Protein AF-A0A5A9Z2W2-F1 (afdb_monomer_lite)

Structure (mmCIF, N/CA/C/O backbone):
data_AF-A0A5A9Z2W2-F1
#
_entry.id   AF-A0A5A9Z2W2-F1
#
loop_
_atom_site.group_PDB
_atom_site.id
_atom_site.type_symbol
_atom_site.label_atom_id
_atom_site.label_alt_id
_atom_site.label_comp_id
_atom_site.label_asym_id
_atom_site.label_entity_id
_atom_site.label_seq_id
_atom_site.pdbx_PDB_ins_code
_atom_site.Cartn_x
_atom_site.Cartn_y
_atom_site.Cartn_z
_atom_site.occupancy
_atom_site.B_iso_or_equiv
_atom_site.auth_seq_id
_atom_site.auth_comp_id
_atom_site.auth_asym_id
_atom_site.auth_atom_id
_atom_site.pdbx_PDB_model_num
ATOM 1 N N . MET A 1 1 ? -36.787 19.079 51.927 1.00 55.81 1 MET A N 1
ATOM 2 C CA . MET A 1 1 ? -35.591 18.234 51.693 1.00 55.81 1 MET A CA 1
ATOM 3 C C . MET A 1 1 ? -35.719 17.309 50.484 1.00 55.81 1 MET A C 1
ATOM 5 O O . MET A 1 1 ? -34.823 17.351 49.657 1.00 55.81 1 MET A O 1
ATOM 9 N N . ALA A 1 2 ? -36.809 16.547 50.308 1.00 58.22 2 ALA A N 1
ATOM 10 C CA . ALA A 1 2 ? -36.936 15.578 49.202 1.00 58.22 2 ALA A CA 1
ATOM 11 C C . ALA A 1 2 ? -36.726 16.165 47.785 1.00 58.22 2 ALA A C 1
ATOM 13 O O . ALA A 1 2 ? -36.065 15.547 46.961 1.00 58.22 2 ALA A O 1
ATOM 14 N N . LYS A 1 3 ? -37.201 17.392 47.510 1.00 66.81 3 LYS A N 1
ATOM 15 C CA . LYS A 1 3 ? -37.000 18.050 46.203 1.00 66.81 3 LYS A CA 1
ATOM 16 C C . LYS A 1 3 ? -35.517 18.294 45.875 1.00 66.81 3 LYS A C 1
ATOM 18 O O . LYS A 1 3 ? -35.107 18.056 44.750 1.00 66.81 3 LYS A O 1
ATOM 23 N N . ILE A 1 4 ? -34.708 18.697 46.859 1.00 75.12 4 ILE A N 1
ATOM 24 C CA . ILE A 1 4 ? -33.272 18.983 46.667 1.00 75.12 4 ILE A CA 1
ATOM 25 C C . ILE A 1 4 ? -32.498 17.695 46.349 1.00 75.12 4 ILE A C 1
ATOM 27 O O . ILE A 1 4 ? -31.635 17.697 45.477 1.00 75.12 4 ILE A O 1
ATOM 31 N N . GLN A 1 5 ? -32.849 16.578 46.997 1.00 69.44 5 GLN A N 1
ATOM 32 C CA . GLN A 1 5 ? -32.239 15.275 46.713 1.00 69.44 5 GLN A CA 1
ATOM 33 C C . GLN A 1 5 ? -32.568 14.770 45.304 1.00 69.44 5 GLN A C 1
ATOM 35 O O . GLN A 1 5 ? -31.684 14.243 44.636 1.00 69.44 5 GLN A O 1
ATOM 40 N N . VAL A 1 6 ? -33.799 14.979 44.820 1.00 74.81 6 VAL A N 1
ATOM 41 C CA . VAL A 1 6 ? -34.185 14.605 43.448 1.00 74.81 6 VAL A CA 1
ATOM 42 C C . VAL A 1 6 ? -33.407 15.419 42.412 1.00 74.81 6 VAL A C 1
ATOM 44 O O . VAL A 1 6 ? -32.898 14.840 41.458 1.00 74.81 6 VAL A O 1
ATOM 47 N N . PHE A 1 7 ? -33.242 16.732 42.612 1.00 76.56 7 PHE A N 1
ATOM 48 C CA . PHE A 1 7 ? -32.454 17.570 41.697 1.00 76.56 7 PHE A CA 1
ATOM 49 C C . PHE A 1 7 ? -30.964 17.203 41.684 1.00 76.56 7 PHE A C 1
ATOM 51 O O . PHE A 1 7 ? -30.372 17.142 40.609 1.00 76.56 7 PHE A O 1
ATOM 58 N N . LEU A 1 8 ? -30.369 16.895 42.844 1.00 75.50 8 LEU A N 1
ATOM 59 C CA . LEU A 1 8 ? -28.988 16.400 42.920 1.00 75.50 8 LEU A CA 1
ATOM 60 C C . LEU A 1 8 ? -28.822 15.064 42.187 1.00 75.50 8 LEU A C 1
ATOM 62 O O . LEU A 1 8 ? -27.849 14.881 41.460 1.00 75.50 8 LEU A O 1
ATOM 66 N N . PHE A 1 9 ? -29.786 14.154 42.335 1.00 75.00 9 PHE A N 1
ATOM 67 C CA . PHE A 1 9 ? -29.758 12.858 41.662 1.00 75.00 9 PHE A CA 1
ATOM 68 C C . PHE A 1 9 ? -29.893 13.001 40.143 1.00 75.00 9 PHE A C 1
ATOM 70 O O . PHE A 1 9 ? -29.143 12.378 39.396 1.00 75.00 9 PHE A O 1
ATOM 77 N N . LEU A 1 10 ? -30.808 13.861 39.683 1.00 78.94 10 LEU A N 1
ATOM 78 C CA . LEU A 1 10 ? -31.005 14.131 38.259 1.00 78.94 10 LEU A CA 1
ATOM 79 C C . LEU A 1 10 ? -29.771 14.802 37.636 1.00 78.94 10 LEU A C 1
ATOM 81 O O . LEU A 1 10 ? -29.365 14.440 36.536 1.00 78.94 10 LEU A O 1
ATOM 85 N N . GLY A 1 11 ? -29.156 15.747 38.355 1.00 81.19 11 GLY A N 1
ATOM 86 C CA . GLY A 1 11 ? -27.925 16.410 37.932 1.00 81.19 11 GLY A CA 1
ATOM 87 C C . GLY A 1 11 ? -26.748 15.441 37.834 1.00 81.19 11 GLY A C 1
ATOM 88 O O . GLY A 1 11 ? -26.036 15.446 36.833 1.00 81.19 11 GLY A O 1
ATOM 89 N N . LEU A 1 12 ? -26.579 14.555 38.821 1.00 77.81 12 LEU A N 1
ATOM 90 C CA . LEU A 1 12 ? -25.534 13.531 38.786 1.00 77.81 12 LEU A CA 1
ATOM 91 C C . LEU A 1 12 ? -25.758 12.535 37.638 1.00 77.81 12 LEU A C 1
ATOM 93 O O . LEU A 1 12 ? -24.820 12.224 36.909 1.00 77.81 12 LEU A O 1
ATOM 97 N N . LEU A 1 13 ? -27.001 12.081 37.437 1.00 79.12 13 LEU A N 1
ATOM 98 C CA . LEU A 1 13 ? -27.367 11.209 36.320 1.00 79.12 13 LEU A CA 1
ATOM 99 C C . LEU A 1 13 ? -27.025 11.868 34.978 1.00 79.12 13 LEU A C 1
ATOM 101 O O . LEU A 1 13 ? -26.414 11.234 34.123 1.00 79.12 13 LEU A O 1
ATOM 105 N N . LEU A 1 14 ? -27.367 13.148 34.808 1.00 82.56 14 LEU A N 1
ATOM 106 C CA . LEU A 1 14 ? -27.053 13.906 33.599 1.00 82.56 14 LEU A CA 1
ATOM 107 C C . LEU A 1 14 ? -25.538 13.984 33.360 1.00 82.56 14 LEU A C 1
ATOM 109 O O . LEU A 1 14 ? -25.090 13.750 32.241 1.00 82.56 14 LEU A O 1
ATOM 113 N N . VAL A 1 15 ? -24.742 14.260 34.399 1.00 81.94 15 VAL A N 1
ATOM 114 C CA . VAL A 1 15 ? -23.272 14.291 34.302 1.00 81.94 15 VAL A CA 1
ATOM 115 C C . VAL A 1 15 ? -22.719 12.924 33.902 1.00 81.94 15 VAL A C 1
ATOM 117 O O . VAL A 1 15 ? -21.864 12.857 33.022 1.00 81.94 15 VAL A O 1
ATOM 120 N N . VAL A 1 16 ? -23.234 11.835 34.480 1.00 79.25 16 VAL A N 1
ATOM 121 C CA . VAL A 1 16 ? -22.843 10.462 34.119 1.00 79.25 16 VAL A CA 1
ATOM 122 C C . VAL A 1 16 ? -23.198 10.155 32.664 1.00 79.25 16 VAL A C 1
ATOM 124 O O . VAL A 1 16 ? -22.365 9.607 31.949 1.00 79.25 16 VAL A O 1
ATOM 127 N N . VAL A 1 17 ? -24.382 10.558 32.191 1.00 80.62 17 VAL A N 1
ATOM 128 C CA . VAL A 1 17 ? -24.807 10.377 30.792 1.00 80.62 17 VAL A CA 1
ATOM 129 C C . VAL A 1 17 ? -23.936 11.189 29.831 1.00 80.62 17 VAL A C 1
ATOM 131 O O . VAL A 1 17 ? -23.511 10.657 28.810 1.00 80.62 17 VAL A O 1
ATOM 134 N N . ILE A 1 18 ? -23.616 12.447 30.154 1.00 79.50 18 ILE A N 1
ATOM 135 C CA . ILE A 1 18 ? -22.722 13.289 29.342 1.00 79.50 18 ILE A CA 1
ATOM 136 C C . ILE A 1 18 ? -21.304 12.706 29.319 1.00 79.50 18 ILE A C 1
ATOM 138 O O . ILE A 1 18 ? -20.680 12.655 28.260 1.00 79.50 18 ILE A O 1
ATOM 142 N N . ALA A 1 19 ? -20.798 12.234 30.461 1.00 73.31 19 ALA A N 1
ATOM 143 C CA . ALA A 1 19 ? -19.501 11.574 30.545 1.00 73.31 19 ALA A CA 1
ATOM 144 C C . ALA A 1 19 ? -19.482 10.290 29.702 1.00 73.31 19 ALA A C 1
ATOM 146 O O . ALA A 1 19 ? -18.587 10.134 28.880 1.00 73.31 19 ALA A O 1
ATOM 147 N N . LEU A 1 20 ? -20.501 9.432 29.817 1.00 68.94 20 LEU A N 1
ATOM 148 C CA . LEU A 1 20 ? -20.685 8.242 28.975 1.00 68.94 20 LEU A CA 1
ATOM 149 C C . LEU A 1 20 ? -20.743 8.596 27.489 1.00 68.94 20 LEU A C 1
ATOM 151 O O . LEU A 1 20 ? -20.083 7.946 26.688 1.00 68.94 20 LEU A O 1
ATOM 155 N N . PHE A 1 21 ? -21.479 9.642 27.113 1.00 71.25 21 PHE A N 1
ATOM 156 C CA . PHE A 1 21 ? -21.586 10.093 25.727 1.00 71.25 21 PHE A CA 1
ATOM 157 C C . PHE A 1 21 ? -20.247 10.606 25.174 1.00 71.25 21 PHE A C 1
ATOM 159 O O . PHE A 1 21 ? -19.866 10.277 24.051 1.00 71.25 21 PHE A O 1
ATOM 166 N N . ASN A 1 22 ? -19.493 11.368 25.970 1.00 67.19 22 ASN A N 1
ATOM 167 C CA . ASN A 1 22 ? -18.161 11.845 25.591 1.00 67.19 22 ASN A CA 1
ATOM 168 C C . ASN A 1 22 ? -17.126 10.712 25.544 1.00 67.19 22 ASN A C 1
ATOM 170 O O . ASN A 1 22 ? -16.251 10.721 24.684 1.00 67.19 22 ASN A O 1
ATOM 174 N N . ILE A 1 23 ? -17.252 9.718 26.422 1.00 63.78 23 ILE A N 1
ATOM 175 C CA . ILE A 1 23 ? -16.425 8.509 26.440 1.00 63.78 23 ILE A CA 1
ATOM 176 C C . ILE A 1 23 ? -16.729 7.618 25.232 1.00 63.78 23 ILE A C 1
ATOM 178 O O . ILE A 1 23 ? -15.805 7.128 24.593 1.00 63.78 23 ILE A O 1
ATOM 182 N N . LEU A 1 24 ? -18.002 7.462 24.862 1.00 59.62 24 LEU A N 1
ATOM 183 C CA . LEU A 1 24 ? -18.420 6.784 23.631 1.00 59.62 24 LEU A CA 1
ATOM 184 C C . LEU A 1 24 ? -17.837 7.467 22.385 1.00 59.62 24 LEU A C 1
ATOM 186 O O . LEU A 1 24 ? -17.506 6.794 21.412 1.00 59.62 24 LEU A O 1
ATOM 190 N N . ARG A 1 25 ? -17.666 8.795 22.439 1.00 59.50 25 ARG A N 1
ATOM 191 C CA . ARG A 1 25 ? -16.966 9.600 21.426 1.00 59.50 25 ARG A CA 1
ATOM 192 C C . ARG A 1 25 ? -15.442 9.521 21.496 1.00 59.50 25 ARG A C 1
ATOM 194 O O . ARG A 1 25 ? -14.786 9.964 20.555 1.00 59.50 25 ARG A O 1
ATOM 201 N N . ALA A 1 26 ? -14.853 8.998 22.571 1.00 55.56 26 ALA A N 1
ATOM 202 C CA . ALA A 1 26 ? -13.413 8.808 22.638 1.00 55.56 26 ALA A CA 1
ATOM 203 C C . ALA A 1 26 ? -13.034 7.680 21.669 1.00 55.56 26 ALA A C 1
ATOM 205 O O . ALA A 1 26 ? -13.177 6.495 21.965 1.00 55.56 26 ALA A O 1
ATOM 206 N N . HIS A 1 27 ? -12.585 8.071 20.475 1.00 55.56 27 HIS A N 1
ATOM 207 C CA . HIS A 1 27 ? -12.163 7.151 19.427 1.00 55.56 27 HIS A CA 1
ATOM 208 C C . HIS A 1 27 ? -11.042 6.248 19.950 1.00 55.56 27 HIS A C 1
ATOM 210 O O . HIS A 1 27 ? -9.928 6.721 20.223 1.00 55.56 27 HIS A O 1
ATOM 216 N N . ALA A 1 28 ? -11.344 4.954 20.085 1.00 60.50 28 ALA A N 1
ATOM 217 C CA . ALA A 1 28 ? -10.316 3.928 20.136 1.00 60.50 28 ALA A CA 1
ATOM 218 C C . ALA A 1 28 ? -9.469 4.050 18.860 1.00 60.50 28 ALA A C 1
ATOM 220 O O . ALA A 1 28 ? -9.989 4.353 17.786 1.00 60.50 28 ALA A O 1
ATOM 221 N N . SER A 1 29 ? -8.154 3.887 18.966 1.00 73.19 29 SER A N 1
ATOM 222 C CA . SER A 1 29 ? -7.289 3.917 17.789 1.00 73.19 29 SER A CA 1
ATOM 223 C C . SER A 1 29 ? -7.450 2.603 17.026 1.00 73.19 29 SER A C 1
ATOM 225 O O . SER A 1 29 ? -6.832 1.597 17.381 1.00 73.19 29 SER A O 1
ATOM 227 N N . TRP A 1 30 ? -8.308 2.607 16.011 1.00 84.31 30 TRP A N 1
ATOM 228 C CA . TRP A 1 30 ? -8.535 1.456 15.145 1.00 84.31 30 TRP A CA 1
ATOM 229 C C . TRP A 1 30 ? -7.441 1.360 14.084 1.00 84.31 30 TRP A C 1
ATOM 231 O O . TRP A 1 30 ? -7.022 2.366 13.502 1.00 84.31 30 TRP A O 1
ATOM 241 N N . GLN A 1 31 ? -6.970 0.141 13.841 1.00 88.56 31 GLN A N 1
ATOM 242 C CA . GLN A 1 31 ? -5.998 -0.147 12.794 1.00 88.56 31 GLN A CA 1
ATOM 243 C C . GLN A 1 31 ? -6.593 -1.140 11.811 1.00 88.56 31 GLN A C 1
ATOM 245 O O . GLN A 1 31 ? -7.037 -2.212 12.199 1.00 88.56 31 GLN A O 1
ATOM 250 N N . LEU A 1 32 ? -6.543 -0.811 10.532 1.00 91.88 32 LEU A N 1
ATOM 251 C CA . LEU A 1 32 ? -6.862 -1.728 9.456 1.00 91.88 32 LEU A CA 1
ATOM 252 C C . LEU A 1 32 ? -5.571 -2.387 8.964 1.00 91.88 32 LEU A C 1
ATOM 254 O O . LEU A 1 32 ? -4.562 -1.708 8.773 1.00 91.88 32 LEU A O 1
ATOM 258 N N . SER A 1 33 ? -5.616 -3.690 8.721 1.00 93.69 33 SER A N 1
ATOM 259 C CA . SER A 1 33 ? -4.622 -4.435 7.960 1.00 93.69 33 SER A CA 1
ATOM 260 C C . SER A 1 33 ? -5.255 -4.993 6.693 1.00 93.69 33 SER A C 1
ATOM 262 O O . SER A 1 33 ? -6.397 -5.451 6.707 1.00 93.69 33 SER A O 1
ATOM 264 N N . LEU A 1 34 ? -4.497 -4.960 5.606 1.00 94.94 34 LEU A N 1
ATOM 265 C CA . LEU A 1 34 ? -4.836 -5.578 4.334 1.00 94.94 34 LEU A CA 1
ATOM 266 C C . LEU A 1 34 ? -3.688 -6.499 3.936 1.00 94.94 34 LEU A C 1
ATOM 268 O O . LEU A 1 34 ? -2.543 -6.053 3.882 1.00 94.94 34 LEU A O 1
ATOM 272 N N . THR A 1 35 ? -4.016 -7.747 3.620 1.00 95.81 35 THR A N 1
ATOM 273 C CA . THR A 1 35 ? -3.124 -8.701 2.953 1.00 95.81 35 THR A CA 1
ATOM 274 C C . THR A 1 35 ? -3.801 -9.151 1.667 1.00 95.81 35 THR A C 1
ATOM 276 O O . THR A 1 35 ? -4.888 -9.711 1.718 1.00 95.81 35 THR A O 1
ATOM 279 N N . ALA A 1 36 ? -3.208 -8.882 0.511 1.00 95.25 36 ALA A N 1
ATOM 280 C CA . ALA A 1 36 ? -3.854 -9.083 -0.783 1.00 95.25 36 ALA A CA 1
ATOM 281 C C . ALA A 1 36 ? -2.896 -9.621 -1.842 1.00 95.25 36 ALA A C 1
ATOM 283 O O . ALA A 1 36 ? -1.711 -9.304 -1.829 1.00 95.25 36 ALA A O 1
ATOM 284 N N . GLN A 1 37 ? -3.443 -10.369 -2.796 1.00 93.94 37 GLN A N 1
ATOM 285 C CA . GLN A 1 37 ? -2.776 -10.777 -4.026 1.00 93.94 37 GLN A CA 1
ATOM 286 C C . GLN A 1 37 ? -3.396 -10.030 -5.201 1.00 93.94 37 GLN A C 1
ATOM 288 O O . GLN A 1 37 ? -4.605 -10.098 -5.423 1.00 93.94 37 GLN A O 1
ATOM 293 N N . THR A 1 38 ? -2.582 -9.290 -5.950 1.00 93.31 38 THR A N 1
ATOM 294 C CA . THR A 1 38 ? -3.059 -8.425 -7.037 1.00 93.31 38 THR A CA 1
ATOM 295 C C . THR A 1 38 ? -2.103 -8.409 -8.217 1.00 93.31 38 THR A C 1
ATOM 297 O O . THR A 1 38 ? -0.896 -8.573 -8.066 1.00 93.31 38 THR A O 1
ATOM 300 N N . GLU A 1 39 ? -2.629 -8.136 -9.402 1.00 91.19 39 GLU A N 1
ATOM 301 C CA . GLU A 1 39 ? -1.824 -7.890 -10.602 1.00 91.19 39 GLU A CA 1
ATOM 302 C C . GLU A 1 39 ? -1.478 -6.411 -10.793 1.00 91.19 39 GLU A C 1
ATOM 304 O O . GLU A 1 39 ? -0.676 -6.048 -11.657 1.00 91.19 39 GLU A O 1
ATOM 309 N N . ILE A 1 40 ? -2.109 -5.534 -10.009 1.00 92.56 40 ILE A N 1
ATOM 310 C CA . ILE A 1 40 ? -1.985 -4.087 -10.139 1.00 92.56 40 ILE A CA 1
ATOM 311 C C . ILE A 1 40 ? -2.186 -3.374 -8.802 1.00 92.56 40 ILE A C 1
ATOM 313 O O . ILE A 1 40 ? -3.066 -3.711 -8.002 1.00 92.56 40 ILE A O 1
ATOM 317 N N . ILE A 1 41 ? -1.362 -2.359 -8.574 1.00 95.12 41 ILE A N 1
ATOM 318 C CA . ILE A 1 41 ? -1.461 -1.461 -7.430 1.00 95.12 41 ILE A CA 1
ATOM 319 C C . ILE A 1 41 ? -1.026 -0.055 -7.844 1.00 95.12 41 ILE A C 1
ATOM 321 O O . ILE A 1 41 ? -0.008 0.116 -8.521 1.00 95.12 41 ILE A O 1
ATOM 325 N N . ASP A 1 42 ? -1.790 0.944 -7.408 1.00 96.25 42 ASP A N 1
ATOM 326 C CA . ASP A 1 42 ? -1.416 2.351 -7.509 1.00 96.25 42 ASP A CA 1
ATOM 327 C C . ASP A 1 42 ? -1.120 2.904 -6.113 1.00 96.25 42 ASP A C 1
ATOM 329 O O . ASP A 1 42 ? -1.906 2.733 -5.181 1.00 96.25 42 ASP A O 1
ATOM 333 N N . ILE A 1 43 ? 0.002 3.601 -5.971 1.00 97.12 43 ILE A N 1
ATOM 334 C CA . ILE A 1 43 ? 0.450 4.217 -4.725 1.00 97.12 43 ILE A CA 1
ATOM 335 C C . ILE A 1 43 ? 0.779 5.680 -5.019 1.00 97.12 43 ILE A C 1
ATOM 337 O O . ILE A 1 43 ? 1.603 5.984 -5.876 1.00 97.12 43 ILE A O 1
ATOM 341 N N . LYS A 1 44 ? 0.172 6.607 -4.282 1.00 97.00 44 LYS A N 1
ATOM 342 C CA . LYS A 1 44 ? 0.626 7.999 -4.194 1.00 97.00 44 LYS A CA 1
ATOM 343 C C . LYS A 1 44 ? 1.598 8.097 -3.031 1.00 97.00 44 LYS A C 1
ATOM 345 O O . LYS A 1 44 ? 1.186 8.305 -1.888 1.00 97.00 44 LYS A O 1
ATOM 350 N N . LEU A 1 45 ? 2.868 7.869 -3.336 1.00 96.62 45 LEU A N 1
ATOM 351 C CA . LEU A 1 45 ? 3.960 7.814 -2.378 1.00 96.62 45 LEU A CA 1
ATOM 352 C C . LEU A 1 45 ? 4.236 9.207 -1.803 1.00 96.62 45 LEU A C 1
ATOM 354 O O . LEU A 1 45 ? 4.343 10.187 -2.546 1.00 96.62 45 LEU A O 1
ATOM 358 N N . VAL A 1 46 ? 4.392 9.260 -0.482 1.00 94.81 46 VAL A N 1
ATOM 359 C CA . VAL A 1 46 ? 4.730 10.460 0.287 1.00 94.81 46 VAL A CA 1
ATOM 360 C C . VAL A 1 46 ? 5.779 10.094 1.340 1.00 94.81 46 VAL A C 1
ATOM 362 O O . VAL A 1 46 ? 5.741 9.014 1.927 1.00 94.81 46 VAL A O 1
ATOM 365 N N . GLY A 1 47 ? 6.702 11.012 1.604 1.00 92.88 47 GLY A N 1
ATOM 366 C CA . GLY A 1 47 ? 7.860 10.808 2.463 1.00 92.88 47 GLY A CA 1
ATOM 367 C C . GLY A 1 47 ? 9.065 10.274 1.694 1.00 92.88 47 GLY A C 1
ATOM 368 O O . GLY A 1 47 ? 9.105 10.282 0.460 1.00 92.88 47 GLY A O 1
ATOM 369 N N . ARG A 1 48 ? 10.069 9.822 2.446 1.00 93.44 48 ARG A N 1
ATOM 370 C CA . ARG A 1 48 ? 11.272 9.192 1.902 1.00 93.44 48 ARG A CA 1
ATOM 371 C C . ARG A 1 48 ? 11.127 7.674 1.916 1.00 93.44 48 ARG A C 1
ATOM 373 O O . ARG A 1 48 ? 10.695 7.109 2.919 1.00 93.44 48 ARG A O 1
ATOM 380 N N . THR A 1 49 ? 11.510 7.021 0.827 1.00 94.31 49 THR A N 1
ATOM 381 C CA . THR A 1 49 ? 11.643 5.563 0.761 1.00 94.31 49 THR A CA 1
ATOM 382 C C . THR A 1 49 ? 12.854 5.184 -0.076 1.00 94.31 49 THR A C 1
ATOM 384 O O . THR A 1 49 ? 13.241 5.915 -0.986 1.00 94.31 49 THR A O 1
ATOM 387 N N . GLN A 1 50 ? 13.437 4.035 0.237 1.00 94.00 50 GLN A N 1
ATOM 388 C CA . GLN A 1 50 ? 14.572 3.483 -0.480 1.00 94.00 50 GLN A CA 1
ATOM 389 C C . GLN A 1 50 ? 14.234 2.060 -0.903 1.00 94.00 50 GLN A C 1
ATOM 391 O O . GLN A 1 50 ? 13.885 1.224 -0.068 1.00 94.00 50 GLN A O 1
ATOM 396 N N . TRP A 1 51 ? 14.309 1.794 -2.202 1.00 95.06 51 TRP A N 1
ATOM 397 C CA . TRP A 1 51 ? 13.960 0.502 -2.781 1.00 95.06 51 TRP A CA 1
ATOM 398 C C . TRP A 1 51 ? 15.172 -0.165 -3.394 1.00 95.06 51 TRP A C 1
ATOM 400 O O . TRP A 1 51 ? 15.820 0.414 -4.260 1.00 95.06 51 TRP A O 1
ATOM 410 N N . ASP A 1 52 ? 15.439 -1.401 -2.989 1.00 92.56 52 ASP A N 1
ATOM 411 C CA . ASP A 1 52 ? 16.369 -2.254 -3.714 1.00 92.56 52 ASP A CA 1
ATOM 412 C C . ASP A 1 52 ? 15.679 -2.777 -4.973 1.00 92.56 52 ASP A C 1
ATOM 414 O O . ASP A 1 52 ? 14.753 -3.591 -4.918 1.00 92.56 52 ASP A O 1
ATOM 418 N N . ILE A 1 53 ? 16.103 -2.252 -6.117 1.00 90.69 53 ILE A N 1
ATOM 419 C CA . ILE A 1 53 ? 15.597 -2.650 -7.428 1.00 90.69 53 ILE A CA 1
ATOM 420 C C . ILE A 1 53 ? 16.496 -3.712 -8.077 1.00 90.69 53 ILE A C 1
ATOM 422 O O . ILE A 1 53 ? 16.174 -4.195 -9.164 1.00 90.69 53 ILE A O 1
ATOM 426 N N . GLY A 1 54 ? 17.579 -4.127 -7.409 1.00 86.25 54 GLY A N 1
ATOM 427 C CA . GLY A 1 54 ? 18.490 -5.173 -7.857 1.00 86.25 54 GLY A CA 1
ATOM 428 C C . GLY A 1 54 ? 19.028 -4.905 -9.259 1.00 86.25 54 GLY A C 1
ATOM 429 O O . GLY A 1 54 ? 19.686 -3.903 -9.511 1.00 86.25 54 GLY A O 1
ATOM 430 N N . GLN A 1 55 ? 18.729 -5.806 -10.190 1.00 79.75 55 GLN A N 1
ATOM 431 C CA . GLN A 1 55 ? 19.151 -5.701 -11.589 1.00 79.75 55 GLN A CA 1
ATOM 432 C C . GLN A 1 55 ? 17.977 -5.355 -12.520 1.00 79.75 55 GLN A C 1
ATOM 434 O O . GLN A 1 55 ? 17.890 -5.858 -13.645 1.00 79.75 55 GLN A O 1
ATOM 439 N N . ALA A 1 56 ? 17.030 -4.550 -12.034 1.00 88.88 56 ALA A N 1
ATOM 440 C CA . ALA A 1 56 ? 15.946 -4.042 -12.859 1.00 88.88 56 ALA A CA 1
ATOM 441 C C . ALA A 1 56 ? 16.473 -3.168 -14.000 1.00 88.88 56 ALA A C 1
ATOM 443 O O . ALA A 1 56 ? 17.431 -2.409 -13.850 1.00 88.88 56 ALA A O 1
ATOM 444 N N . LEU A 1 57 ? 15.783 -3.210 -15.136 1.00 89.81 57 LEU A N 1
ATOM 445 C CA . LEU A 1 57 ? 16.004 -2.229 -16.183 1.00 89.81 57 LEU A CA 1
ATOM 446 C C . LEU A 1 57 ? 15.288 -0.933 -15.805 1.00 89.81 57 LEU A C 1
ATOM 448 O O . LEU A 1 57 ? 14.058 -0.913 -15.705 1.00 89.81 57 LEU A O 1
ATOM 452 N N . VAL A 1 58 ? 16.058 0.143 -15.652 1.00 91.62 58 VAL A N 1
ATOM 453 C CA . VAL A 1 58 ? 15.543 1.491 -15.404 1.00 91.62 58 VAL A CA 1
ATOM 454 C C . VAL A 1 58 ? 15.588 2.304 -16.693 1.00 91.62 58 VAL A C 1
ATOM 456 O O . VAL A 1 58 ? 16.628 2.424 -17.339 1.00 91.62 58 VAL A O 1
ATOM 459 N N . CYS A 1 59 ? 14.449 2.875 -17.056 1.00 92.25 59 CYS A N 1
ATOM 460 C CA . CYS A 1 59 ? 14.248 3.676 -18.250 1.00 92.25 59 CYS A CA 1
ATOM 461 C C . CYS A 1 59 ? 13.742 5.060 -17.852 1.00 92.25 59 CYS A C 1
ATOM 463 O O . CYS A 1 59 ? 12.696 5.176 -17.214 1.00 92.25 59 CYS A O 1
ATOM 465 N N . GLU A 1 60 ? 14.441 6.115 -18.250 1.00 91.88 60 GLU A N 1
ATOM 466 C CA . GLU A 1 60 ? 14.019 7.495 -18.006 1.00 91.88 60 GLU A CA 1
ATOM 467 C C . GLU A 1 60 ? 13.434 8.124 -19.267 1.00 91.88 60 GLU A C 1
ATOM 469 O O . GLU A 1 60 ? 13.816 7.787 -20.391 1.00 91.88 60 GLU A O 1
ATOM 474 N N . ARG A 1 61 ? 12.469 9.028 -19.095 1.00 89.06 61 ARG A N 1
ATOM 475 C CA . ARG A 1 61 ? 11.892 9.744 -20.229 1.00 89.06 61 ARG A CA 1
ATOM 476 C C . ARG A 1 61 ? 12.793 10.899 -20.650 1.00 89.06 61 ARG A C 1
ATOM 478 O O . ARG A 1 61 ? 13.136 11.745 -19.828 1.00 89.06 61 ARG A O 1
ATOM 485 N N . LEU A 1 62 ? 13.089 10.986 -21.945 1.00 79.38 62 LEU A N 1
ATOM 486 C CA . LEU A 1 62 ? 13.874 12.086 -22.499 1.00 79.38 62 LEU A CA 1
ATOM 487 C C . LEU A 1 62 ? 13.074 13.405 -22.497 1.00 79.38 62 LEU A C 1
ATOM 489 O O . LEU A 1 62 ? 11.918 13.421 -22.947 1.00 79.38 62 LEU A O 1
ATOM 493 N N . PRO A 1 63 ? 13.666 14.529 -22.049 1.00 74.25 63 PRO A N 1
ATOM 494 C CA . PRO A 1 63 ? 13.026 15.837 -22.142 1.00 74.25 63 PRO A CA 1
ATOM 495 C C . PRO A 1 63 ? 12.761 16.206 -23.613 1.00 74.25 63 PRO A C 1
ATOM 497 O O . PRO A 1 63 ? 13.581 15.956 -24.492 1.00 74.25 63 PRO A O 1
ATOM 500 N N . GLY A 1 64 ? 11.586 16.779 -23.898 1.00 69.31 64 GLY A N 1
ATOM 501 C CA . GLY A 1 64 ? 11.216 17.260 -25.240 1.00 69.31 64 GLY A CA 1
ATOM 502 C C . GLY A 1 64 ? 10.535 16.247 -26.175 1.00 69.31 64 GLY A C 1
ATOM 503 O O . GLY A 1 64 ? 10.035 16.647 -27.222 1.00 69.31 64 GLY A O 1
ATOM 504 N N . ARG A 1 65 ? 10.417 14.959 -25.811 1.00 63.22 65 ARG A N 1
ATOM 505 C CA . ARG A 1 65 ? 9.653 13.955 -26.588 1.00 63.22 65 ARG A CA 1
ATOM 506 C C . ARG A 1 65 ? 8.312 13.632 -25.913 1.00 63.22 65 ARG A C 1
ATOM 508 O O . ARG A 1 65 ? 8.182 12.697 -25.119 1.00 63.22 65 ARG A O 1
ATOM 515 N N . GLN A 1 66 ? 7.292 14.446 -26.198 1.00 54.50 66 GLN A N 1
ATOM 516 C CA . GLN A 1 66 ? 5.975 14.361 -25.541 1.00 54.50 66 GLN A CA 1
ATOM 517 C C . GLN A 1 66 ? 5.038 13.277 -26.103 1.00 54.50 66 GLN A C 1
ATOM 519 O O . GLN A 1 66 ? 4.217 12.752 -25.351 1.00 54.50 66 GLN A O 1
ATOM 524 N N . LYS A 1 67 ? 5.186 12.857 -27.365 1.00 47.25 67 LYS A N 1
ATOM 525 C CA . LYS A 1 67 ? 4.381 11.765 -27.935 1.00 47.25 67 LYS A CA 1
ATOM 526 C C . LYS A 1 67 ? 5.182 10.467 -27.961 1.00 47.25 67 LYS A C 1
ATOM 528 O O . LYS A 1 67 ? 6.047 10.284 -28.810 1.00 47.25 67 LYS A O 1
ATOM 533 N N . ALA A 1 68 ? 4.892 9.574 -27.017 1.00 46.25 68 ALA A N 1
ATOM 534 C CA . ALA A 1 68 ? 5.179 8.163 -27.216 1.00 46.25 68 ALA A CA 1
ATOM 535 C C . ALA A 1 68 ? 4.154 7.667 -28.238 1.00 46.25 68 ALA A C 1
ATOM 537 O O . ALA A 1 68 ? 2.960 7.653 -27.954 1.00 46.25 68 ALA A O 1
ATOM 538 N N . VAL A 1 69 ? 4.605 7.348 -29.447 1.00 42.41 69 VAL A N 1
ATOM 539 C CA . VAL A 1 69 ? 3.821 6.488 -30.330 1.00 42.41 69 VAL A CA 1
ATOM 540 C C . VAL A 1 69 ? 3.854 5.113 -29.668 1.00 42.41 69 VAL A C 1
ATOM 542 O O . VAL A 1 69 ? 4.942 4.590 -29.417 1.00 42.41 69 VAL A O 1
ATOM 545 N N . GLU A 1 70 ? 2.687 4.574 -29.318 1.00 38.62 70 GLU A N 1
ATOM 546 C CA . GLU A 1 70 ? 2.507 3.147 -29.037 1.00 38.62 70 GLU A CA 1
ATOM 547 C C . GLU A 1 70 ? 2.794 2.404 -30.345 1.00 38.62 70 GLU A C 1
ATOM 549 O O . GLU A 1 70 ? 1.916 2.158 -31.164 1.00 38.62 70 GLU A O 1
ATOM 554 N N . GLY A 1 71 ? 4.080 2.193 -30.614 1.00 36.69 71 GLY A N 1
ATOM 555 C CA . GLY A 1 71 ? 4.556 1.387 -31.722 1.00 36.69 71 GLY A CA 1
ATOM 556 C C . GLY A 1 71 ? 4.735 -0.056 -31.259 1.00 36.69 71 GLY A C 1
ATOM 557 O O . GLY A 1 71 ? 5.064 -0.274 -30.089 1.00 36.69 71 GLY A O 1
ATOM 558 N N . PRO A 1 72 ? 4.536 -1.038 -32.151 1.00 33.56 72 PRO A N 1
ATOM 559 C CA . PRO A 1 72 ? 4.827 -2.429 -31.850 1.00 33.56 72 PRO A CA 1
ATOM 560 C C . PRO A 1 72 ? 6.300 -2.564 -31.462 1.00 33.56 72 PRO A C 1
ATOM 562 O O . PRO A 1 72 ? 7.164 -1.884 -32.018 1.00 33.56 72 PRO A O 1
ATOM 565 N N . GLU A 1 73 ? 6.555 -3.427 -30.483 1.00 41.72 73 GLU A N 1
ATOM 566 C CA . GLU A 1 73 ? 7.868 -3.752 -29.936 1.00 41.72 73 GLU A CA 1
ATOM 567 C C . GLU A 1 73 ? 8.874 -4.073 -31.054 1.00 41.72 73 GLU A C 1
ATOM 569 O O . GLU A 1 73 ? 8.984 -5.200 -31.525 1.00 41.72 73 GLU A O 1
ATOM 574 N N . THR A 1 74 ? 9.646 -3.080 -31.492 1.00 39.19 74 THR A N 1
ATOM 575 C CA . THR A 1 74 ? 10.866 -3.343 -32.251 1.00 39.19 74 THR A CA 1
ATOM 576 C C . THR A 1 74 ? 11.964 -3.649 -31.242 1.00 39.19 74 THR A C 1
ATOM 578 O O . THR A 1 74 ? 12.311 -2.793 -30.424 1.00 39.19 74 THR A O 1
ATOM 581 N N . HIS A 1 75 ? 12.497 -4.868 -31.319 1.00 44.44 75 HIS A N 1
ATOM 582 C CA . HIS A 1 75 ? 13.498 -5.505 -30.451 1.00 44.44 75 HIS A CA 1
ATOM 583 C C . HIS A 1 75 ? 14.781 -4.701 -30.129 1.00 44.44 75 HIS A C 1
ATOM 585 O O . HIS A 1 75 ? 15.599 -5.168 -29.341 1.00 44.44 75 HIS A O 1
ATOM 591 N N . GLU A 1 76 ? 14.980 -3.504 -30.681 1.00 46.78 76 GLU A N 1
ATOM 592 C CA . GLU A 1 76 ? 16.211 -2.724 -30.507 1.00 46.78 76 GLU A CA 1
ATOM 593 C C . GLU A 1 76 ? 16.223 -1.826 -29.260 1.00 46.78 76 GLU A C 1
ATOM 595 O O . GLU A 1 76 ? 17.294 -1.519 -28.739 1.00 46.78 76 GLU A O 1
ATOM 600 N N . ASN A 1 77 ? 15.062 -1.435 -28.719 1.00 61.50 77 ASN A N 1
ATOM 601 C CA . ASN A 1 77 ? 15.001 -0.589 -27.523 1.00 61.50 77 ASN A CA 1
ATOM 602 C C . ASN A 1 77 ? 14.480 -1.372 -26.320 1.00 61.50 77 ASN A C 1
ATOM 604 O O . ASN A 1 77 ? 13.282 -1.608 -26.184 1.00 61.50 77 ASN A O 1
ATOM 608 N N . ALA A 1 78 ? 15.371 -1.676 -25.375 1.00 71.00 78 ALA A N 1
ATOM 609 C CA . ALA A 1 78 ? 15.033 -2.362 -24.127 1.00 71.00 78 ALA A CA 1
ATOM 610 C C . ALA A 1 78 ? 13.917 -1.662 -23.316 1.00 71.00 78 ALA A C 1
ATOM 612 O O . ALA A 1 78 ? 13.262 -2.310 -22.501 1.00 71.00 78 ALA A O 1
ATOM 613 N N . CYS A 1 79 ? 13.681 -0.367 -23.557 1.00 80.12 79 CYS A N 1
ATOM 614 C CA . CYS A 1 79 ? 12.643 0.454 -22.930 1.00 80.12 79 CYS A CA 1
ATOM 615 C C . CYS A 1 79 ? 11.332 0.573 -23.736 1.00 80.12 79 CYS A C 1
ATOM 617 O O . CYS A 1 79 ? 10.468 1.371 -23.374 1.00 80.12 79 CYS A O 1
ATOM 619 N N . GLY A 1 80 ? 11.185 -0.170 -24.837 1.00 71.38 80 GLY A N 1
ATOM 620 C CA . GLY A 1 80 ? 9.947 -0.283 -25.618 1.00 71.38 80 GLY A CA 1
ATOM 621 C C . GLY A 1 80 ? 9.619 0.894 -26.545 1.00 71.38 80 GLY A C 1
ATOM 622 O O . GLY A 1 80 ? 8.869 0.715 -27.496 1.00 71.38 80 GLY A O 1
ATOM 623 N N . SER A 1 81 ? 10.177 2.094 -26.342 1.00 76.94 81 SER A N 1
ATOM 624 C CA . SER A 1 81 ? 10.012 3.205 -27.293 1.00 76.94 81 SER A CA 1
ATOM 625 C C . SER A 1 81 ? 11.190 4.178 -27.298 1.00 76.94 81 SER A C 1
ATOM 627 O O . SER A 1 81 ? 11.954 4.260 -26.339 1.00 76.94 81 SER A O 1
ATOM 629 N N . GLN A 1 82 ? 11.304 4.973 -28.367 1.00 77.88 82 GLN A N 1
ATOM 630 C CA . GLN A 1 82 ? 12.350 5.995 -28.530 1.00 77.88 82 GLN A CA 1
ATOM 631 C C . GLN A 1 82 ? 12.186 7.225 -27.615 1.00 77.88 82 GLN A C 1
ATOM 633 O O . GLN A 1 82 ? 13.041 8.116 -27.614 1.00 77.88 82 GLN A O 1
ATOM 638 N N . ALA A 1 83 ? 11.070 7.335 -26.886 1.00 83.81 83 ALA A N 1
ATOM 639 C CA . ALA A 1 83 ? 10.872 8.388 -25.887 1.00 83.81 83 ALA A CA 1
ATOM 640 C C . ALA A 1 83 ? 11.568 8.060 -24.554 1.00 83.81 83 ALA A C 1
ATOM 642 O O . ALA A 1 83 ? 11.719 8.945 -23.708 1.00 83.81 83 ALA A O 1
ATOM 643 N N . TRP A 1 84 ? 11.984 6.804 -24.379 1.00 87.75 84 TRP A N 1
ATOM 644 C CA . TRP A 1 84 ? 12.624 6.290 -23.179 1.00 87.75 84 TRP A CA 1
ATOM 645 C C . TRP A 1 84 ? 14.083 5.946 -23.456 1.00 87.75 84 TRP A C 1
ATOM 647 O O . TRP A 1 84 ? 14.405 5.334 -24.472 1.00 87.75 84 TRP A O 1
ATOM 657 N N . GLN A 1 85 ? 14.959 6.302 -22.524 1.00 89.19 85 GLN A N 1
ATOM 658 C CA . GLN A 1 85 ? 16.367 5.943 -22.561 1.00 89.19 85 GLN A CA 1
ATOM 659 C C . GLN A 1 85 ? 16.686 5.003 -21.401 1.00 89.19 85 GLN A C 1
ATOM 661 O O . GLN A 1 85 ? 16.364 5.294 -20.250 1.00 89.19 85 GLN A O 1
ATOM 666 N N . ALA A 1 86 ? 17.331 3.877 -21.708 1.00 88.62 86 ALA A N 1
ATOM 667 C CA . ALA A 1 86 ? 17.842 2.975 -20.686 1.00 88.62 86 ALA A CA 1
ATOM 668 C C . ALA A 1 86 ? 18.991 3.648 -19.932 1.00 88.62 86 ALA A C 1
ATOM 670 O O . ALA A 1 86 ? 19.943 4.148 -20.543 1.00 88.62 86 ALA A O 1
ATOM 671 N N . LEU A 1 87 ? 18.919 3.624 -18.606 1.00 86.81 87 LEU A N 1
ATOM 672 C CA . LEU A 1 87 ? 20.032 4.013 -17.761 1.00 86.81 87 LEU A CA 1
ATOM 673 C C . LEU A 1 87 ? 21.125 2.949 -17.878 1.00 86.81 87 LEU A C 1
ATOM 675 O O . LEU A 1 87 ? 20.927 1.798 -17.494 1.00 86.81 87 LEU A O 1
ATOM 679 N N . LYS A 1 88 ? 22.270 3.334 -18.450 1.00 78.69 88 LYS A N 1
ATOM 680 C CA . LYS A 1 88 ? 23.469 2.494 -18.468 1.00 78.69 88 LYS A CA 1
ATOM 681 C C . LYS A 1 88 ? 24.190 2.636 -17.135 1.00 78.69 88 LYS A C 1
ATOM 683 O O . LYS A 1 88 ? 24.493 3.755 -16.718 1.00 78.69 88 LYS A O 1
ATOM 688 N N . TRP A 1 89 ? 24.469 1.503 -16.508 1.00 71.88 89 TRP A N 1
ATOM 689 C CA . TRP A 1 89 ? 25.223 1.418 -15.265 1.00 71.88 89 TRP A CA 1
ATOM 690 C C . TRP A 1 89 ? 26.657 0.977 -15.563 1.00 71.88 89 TRP A C 1
ATOM 692 O O . TRP A 1 89 ? 26.864 0.232 -16.523 1.00 71.88 89 TRP A O 1
ATOM 702 N N . PRO A 1 90 ? 27.650 1.414 -14.771 1.00 62.47 90 PRO A N 1
ATOM 703 C CA . PRO A 1 90 ? 28.932 0.729 -14.745 1.00 62.47 90 PRO A CA 1
ATOM 704 C C . PRO A 1 90 ? 28.677 -0.737 -14.363 1.00 62.47 90 PRO A C 1
ATOM 706 O O .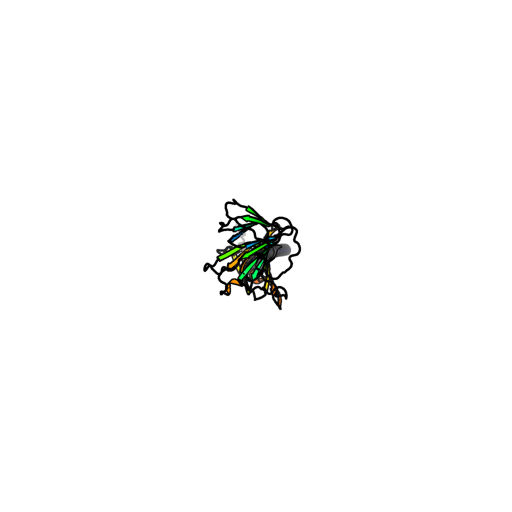 PRO A 1 90 ? 27.911 -1.009 -13.439 1.00 62.47 90 PRO A O 1
ATOM 709 N N . ASP A 1 91 ? 29.277 -1.656 -15.113 1.00 56.91 91 ASP A N 1
ATOM 710 C CA . ASP A 1 91 ? 28.889 -3.070 -15.262 1.00 56.91 91 ASP A CA 1
ATOM 711 C C . ASP A 1 91 ? 29.153 -3.969 -14.026 1.00 56.91 91 ASP A C 1
ATOM 713 O O . ASP A 1 91 ? 29.493 -5.142 -14.145 1.00 56.91 91 ASP A O 1
ATOM 717 N N . THR A 1 92 ? 29.054 -3.435 -12.805 1.00 52.72 92 THR A N 1
ATOM 718 C CA . THR A 1 92 ? 29.534 -4.112 -11.583 1.00 52.72 92 THR A CA 1
ATOM 719 C C . THR A 1 92 ? 28.626 -3.990 -10.357 1.00 52.72 92 THR A C 1
ATOM 721 O O . THR A 1 92 ? 28.932 -4.565 -9.312 1.00 52.72 92 THR A O 1
ATOM 724 N N . ALA A 1 93 ? 27.494 -3.290 -10.440 1.00 55.38 93 ALA A N 1
ATOM 725 C CA . ALA A 1 93 ? 26.628 -3.097 -9.281 1.00 55.38 93 ALA A CA 1
ATOM 726 C C . ALA A 1 93 ? 25.606 -4.235 -9.121 1.00 55.38 93 ALA A C 1
ATOM 728 O O . ALA A 1 93 ? 24.575 -4.265 -9.792 1.00 55.38 93 ALA A O 1
ATOM 729 N N . ASN A 1 94 ? 25.869 -5.155 -8.187 1.00 65.00 94 ASN A N 1
ATOM 730 C CA . ASN A 1 94 ? 24.911 -6.201 -7.802 1.00 65.00 94 ASN A CA 1
ATOM 731 C C . ASN A 1 94 ? 23.666 -5.649 -7.085 1.00 65.00 94 ASN A C 1
ATOM 733 O O . ASN A 1 94 ? 22.646 -6.334 -7.036 1.00 65.00 94 ASN A O 1
ATOM 737 N N . LYS A 1 95 ? 23.742 -4.425 -6.550 1.00 80.75 95 LYS A N 1
ATOM 738 C CA . LYS A 1 95 ? 22.669 -3.766 -5.803 1.00 80.75 95 LYS A CA 1
ATOM 739 C C . LYS A 1 95 ? 22.402 -2.395 -6.418 1.00 80.75 95 LYS A C 1
ATOM 741 O O . LYS A 1 95 ? 23.314 -1.583 -6.524 1.00 80.75 95 LYS A O 1
ATOM 746 N N . GLN A 1 96 ? 21.167 -2.136 -6.830 1.00 87.44 96 GLN A N 1
ATOM 747 C CA . GLN A 1 96 ? 20.736 -0.805 -7.252 1.00 87.44 96 GLN A CA 1
ATOM 748 C C . GLN A 1 96 ? 19.670 -0.328 -6.279 1.00 87.44 96 GLN A C 1
ATOM 750 O O . GLN A 1 96 ? 18.686 -1.023 -6.034 1.00 87.44 96 GLN A O 1
ATOM 755 N N . LEU A 1 97 ? 19.872 0.856 -5.720 1.00 91.25 97 LEU A N 1
ATOM 756 C CA . LEU A 1 97 ? 18.994 1.461 -4.735 1.00 91.25 97 LEU A CA 1
ATOM 757 C C . LEU A 1 97 ? 18.326 2.682 -5.347 1.00 91.25 97 LEU A C 1
ATOM 759 O O . LEU A 1 97 ? 18.984 3.573 -5.873 1.00 91.25 97 LEU A O 1
ATOM 763 N N . LEU A 1 98 ? 17.007 2.723 -5.259 1.00 93.44 98 LEU A N 1
ATOM 764 C CA . LEU A 1 98 ? 16.179 3.832 -5.688 1.00 93.44 98 LEU A CA 1
ATOM 765 C C . LEU A 1 98 ? 15.762 4.638 -4.454 1.00 93.44 98 LEU A C 1
ATOM 767 O O . LEU A 1 98 ? 14.919 4.179 -3.688 1.00 93.44 98 LEU A O 1
ATOM 771 N N . ASP A 1 99 ? 16.349 5.817 -4.256 1.00 94.12 99 ASP A N 1
ATOM 772 C CA . ASP A 1 99 ? 16.017 6.744 -3.166 1.00 94.12 99 ASP A CA 1
ATOM 773 C C . ASP A 1 99 ? 15.014 7.787 -3.669 1.00 94.12 99 ASP A C 1
ATOM 775 O O . ASP A 1 99 ? 15.330 8.651 -4.493 1.00 94.12 99 ASP A O 1
ATOM 779 N N . LEU A 1 100 ? 13.776 7.679 -3.195 1.00 95.56 100 LEU A N 1
ATOM 780 C CA . LEU A 1 100 ? 12.658 8.530 -3.577 1.00 95.56 100 LEU A CA 1
ATOM 781 C C . LEU A 1 100 ? 12.269 9.406 -2.393 1.00 95.56 100 LEU A C 1
ATOM 783 O O . LEU A 1 100 ? 12.070 8.916 -1.285 1.00 95.56 100 LEU A O 1
ATOM 787 N N . THR A 1 101 ? 12.091 10.702 -2.634 1.00 93.75 101 THR A N 1
ATOM 788 C CA . THR A 1 101 ? 11.639 11.651 -1.604 1.00 93.75 101 THR A CA 1
ATOM 789 C C . THR A 1 101 ? 10.500 12.484 -2.148 1.00 93.75 101 THR A C 1
ATOM 791 O O . THR A 1 101 ? 10.720 13.235 -3.096 1.00 93.75 101 THR A O 1
ATOM 794 N N . ALA A 1 102 ? 9.302 12.344 -1.582 1.00 93.69 102 ALA A N 1
ATOM 795 C CA . ALA A 1 102 ? 8.080 13.014 -2.020 1.00 93.69 102 ALA A CA 1
ATOM 796 C C . ALA A 1 102 ? 7.383 13.754 -0.874 1.00 93.69 102 ALA A C 1
ATOM 798 O O . ALA A 1 102 ? 7.428 13.311 0.271 1.00 93.69 102 ALA A O 1
ATOM 799 N N . ASP A 1 103 ? 6.650 14.813 -1.203 1.00 91.62 103 ASP A N 1
ATOM 800 C CA . ASP A 1 103 ? 5.876 15.598 -0.239 1.00 91.62 103 ASP A CA 1
ATOM 801 C C . ASP A 1 103 ? 4.375 15.463 -0.506 1.00 91.62 103 ASP A C 1
ATOM 803 O O . ASP A 1 103 ? 3.954 15.125 -1.612 1.00 91.62 103 ASP A O 1
ATOM 807 N N . VAL A 1 104 ? 3.540 15.783 0.489 1.00 88.50 104 VAL A N 1
ATOM 808 C CA . VAL A 1 104 ? 2.068 15.695 0.373 1.00 88.50 104 VAL A CA 1
ATOM 809 C C . VAL A 1 104 ? 1.532 16.534 -0.797 1.00 88.50 104 VAL A C 1
ATOM 811 O O . VAL A 1 104 ? 0.577 16.128 -1.453 1.00 88.50 104 VAL A O 1
ATOM 814 N N . GLY A 1 105 ? 2.146 17.691 -1.073 1.00 92.50 105 GLY A N 1
ATOM 815 C CA . GLY A 1 105 ? 1.752 18.580 -2.172 1.00 92.50 105 GLY A CA 1
ATOM 816 C C . GLY A 1 105 ? 2.279 18.173 -3.553 1.00 92.50 105 GLY A C 1
ATOM 817 O O . GLY A 1 105 ? 1.792 18.688 -4.552 1.00 92.50 105 GLY A O 1
ATOM 818 N N . ASN A 1 106 ? 3.258 17.267 -3.621 1.00 94.44 106 ASN A N 1
ATOM 819 C CA . ASN A 1 106 ? 3.857 16.791 -4.871 1.00 94.44 106 ASN A CA 1
ATOM 820 C C . ASN A 1 106 ? 4.233 15.300 -4.736 1.00 94.44 106 ASN A C 1
ATOM 822 O O . ASN A 1 106 ? 5.422 14.952 -4.689 1.00 94.44 106 ASN A O 1
ATOM 826 N N . PRO A 1 107 ? 3.230 14.412 -4.591 1.00 95.94 107 PRO A N 1
ATOM 827 C CA . PRO A 1 107 ? 3.466 12.989 -4.380 1.00 95.94 107 PRO A CA 1
ATOM 828 C C . PRO A 1 107 ? 4.079 12.337 -5.625 1.00 95.94 107 PRO A C 1
ATOM 830 O O . PRO A 1 107 ? 3.950 12.837 -6.744 1.00 95.94 107 PRO A O 1
ATOM 833 N N . ILE A 1 108 ? 4.708 11.170 -5.454 1.00 97.62 108 ILE A N 1
ATOM 834 C CA . ILE A 1 108 ? 5.054 10.317 -6.602 1.00 97.62 108 ILE A CA 1
ATOM 835 C C . ILE A 1 108 ? 3.897 9.362 -6.846 1.00 97.62 108 ILE A C 1
ATOM 837 O O . ILE A 1 108 ? 3.563 8.551 -5.986 1.00 97.62 108 ILE A O 1
ATOM 841 N N . ASN A 1 109 ? 3.325 9.415 -8.042 1.00 97.81 109 ASN A N 1
ATOM 842 C CA . ASN A 1 109 ? 2.403 8.399 -8.519 1.00 97.81 109 ASN A CA 1
ATOM 843 C C . ASN A 1 109 ? 3.216 7.179 -8.962 1.00 97.81 109 ASN A C 1
ATOM 845 O O . ASN A 1 109 ? 3.979 7.237 -9.930 1.00 97.81 109 ASN A O 1
ATOM 849 N N . VAL A 1 110 ? 3.058 6.085 -8.232 1.00 97.62 110 VAL A N 1
ATOM 850 C CA . VAL A 1 110 ? 3.695 4.797 -8.477 1.00 97.62 110 VAL A CA 1
ATOM 851 C C . VAL A 1 110 ? 2.613 3.833 -8.929 1.00 97.62 110 VAL A C 1
ATOM 853 O O . VAL A 1 110 ? 1.654 3.597 -8.203 1.00 97.62 110 VAL A O 1
ATOM 856 N N . LYS A 1 111 ? 2.768 3.262 -10.116 1.00 96.50 111 LYS A N 1
ATOM 857 C CA . LYS A 1 111 ? 1.892 2.206 -10.622 1.00 96.50 111 LYS A CA 1
ATOM 858 C C . LYS A 1 111 ? 2.718 0.960 -10.845 1.00 96.50 111 LYS A C 1
ATOM 860 O O . LYS A 1 111 ? 3.612 0.984 -11.688 1.00 96.50 111 LYS A O 1
ATOM 865 N N . ILE A 1 112 ? 2.423 -0.108 -10.116 1.00 94.88 112 ILE A N 1
ATOM 866 C CA . ILE A 1 112 ? 3.096 -1.398 -10.270 1.00 94.88 112 ILE A CA 1
ATOM 867 C C . ILE A 1 112 ? 2.100 -2.380 -10.862 1.00 94.88 112 ILE A C 1
ATOM 869 O O . ILE A 1 112 ? 0.945 -2.434 -10.441 1.00 94.88 112 ILE A O 1
ATOM 873 N N . SER A 1 113 ? 2.530 -3.138 -11.865 1.00 92.44 113 SER A N 1
ATOM 874 C CA . SER A 1 113 ? 1.697 -4.175 -12.449 1.00 92.44 113 SER A CA 1
ATOM 875 C C . SER A 1 113 ? 2.503 -5.338 -13.008 1.00 92.44 113 SER A C 1
ATOM 877 O O . SER A 1 113 ? 3.597 -5.143 -13.536 1.00 92.44 113 SER A O 1
ATOM 879 N N . THR A 1 114 ? 1.928 -6.530 -12.952 1.00 88.00 114 THR A N 1
ATOM 880 C CA . THR A 1 114 ? 2.463 -7.754 -13.560 1.00 88.00 114 THR A CA 1
ATOM 881 C C . THR A 1 114 ? 1.902 -7.930 -14.967 1.00 88.00 114 THR A C 1
ATOM 883 O O . THR A 1 114 ? 0.811 -7.454 -15.283 1.00 88.00 114 THR A O 1
ATOM 886 N N . GLN A 1 115 ? 2.659 -8.551 -15.863 1.00 83.69 115 GLN A N 1
ATOM 887 C CA . GLN A 1 115 ? 2.206 -8.908 -17.209 1.00 83.69 115 GLN A CA 1
ATOM 888 C C . GLN A 1 115 ? 2.072 -10.426 -17.343 1.00 83.69 115 GLN A C 1
ATOM 890 O O . GLN A 1 115 ? 2.707 -11.179 -16.607 1.00 83.69 115 GLN A O 1
ATOM 895 N N . ALA A 1 116 ? 1.307 -10.886 -18.338 1.00 78.19 116 ALA A N 1
ATOM 896 C CA . ALA A 1 116 ? 1.172 -12.314 -18.637 1.00 78.19 116 ALA A CA 1
ATOM 897 C C . ALA A 1 116 ? 2.522 -12.992 -18.948 1.00 78.19 116 ALA A C 1
ATOM 899 O O . ALA A 1 116 ? 2.685 -14.177 -18.676 1.00 78.19 116 ALA A O 1
ATOM 900 N N . SER A 1 117 ? 3.491 -12.226 -19.460 1.00 77.50 117 SER A N 1
ATOM 901 C CA . SER A 1 117 ? 4.877 -12.641 -19.710 1.00 77.50 117 SER A CA 1
ATOM 902 C C . SER A 1 117 ? 5.717 -12.836 -18.438 1.00 77.50 117 SER A C 1
ATOM 904 O O . SER A 1 117 ? 6.877 -13.221 -18.536 1.00 77.50 117 SER A O 1
ATOM 906 N N . GLY A 1 118 ? 5.177 -12.534 -17.251 1.00 80.19 118 GLY A N 1
ATOM 907 C CA . GLY A 1 118 ? 5.904 -12.560 -15.977 1.00 80.19 118 GLY A CA 1
ATOM 908 C C . GLY A 1 118 ? 6.769 -11.321 -15.725 1.00 80.19 118 GLY A C 1
ATOM 909 O O . GLY A 1 118 ? 7.477 -11.256 -14.723 1.00 80.19 118 GLY A O 1
ATOM 910 N N . VAL A 1 119 ? 6.730 -10.324 -16.616 1.00 85.81 119 VAL A N 1
ATOM 911 C CA . VAL A 1 119 ? 7.413 -9.043 -16.401 1.00 85.81 119 VAL A CA 1
ATOM 912 C C . VAL A 1 119 ? 6.667 -8.235 -15.344 1.00 85.81 119 VAL A C 1
ATOM 914 O O . VAL A 1 119 ? 5.465 -7.987 -15.473 1.00 85.81 119 VAL A O 1
ATOM 917 N N . VAL A 1 120 ? 7.394 -7.770 -14.329 1.00 90.25 120 VAL A N 1
ATOM 918 C CA . VAL A 1 120 ? 6.889 -6.784 -13.367 1.00 90.25 120 VAL A CA 1
ATOM 919 C C . VAL A 1 120 ? 7.306 -5.405 -13.847 1.00 90.25 120 VAL A C 1
ATOM 921 O O . VAL A 1 120 ? 8.483 -5.157 -14.108 1.00 90.25 120 VAL A O 1
ATOM 924 N N . TYR A 1 121 ? 6.337 -4.512 -13.994 1.00 92.25 121 TYR A N 1
ATOM 925 C CA . TYR A 1 121 ? 6.539 -3.158 -14.484 1.00 92.25 121 TYR A CA 1
ATOM 926 C C . TYR A 1 121 ? 6.087 -2.146 -13.442 1.00 92.25 121 TYR A C 1
ATOM 928 O O . TYR A 1 121 ? 4.959 -2.210 -12.953 1.00 92.25 121 TYR A O 1
ATOM 936 N N . MET A 1 122 ? 6.950 -1.179 -13.152 1.00 95.31 122 MET A N 1
ATOM 937 C CA . MET A 1 122 ? 6.686 -0.068 -12.253 1.00 95.31 122 MET A CA 1
ATOM 938 C C . MET A 1 122 ? 6.878 1.257 -12.987 1.00 95.31 122 MET A C 1
ATOM 940 O O . MET A 1 122 ? 7.962 1.554 -13.482 1.00 95.31 122 MET A O 1
ATOM 944 N N . ALA A 1 123 ? 5.835 2.080 -13.025 1.00 95.88 123 ALA A N 1
ATOM 945 C CA . ALA A 1 123 ? 5.890 3.447 -13.522 1.00 95.88 123 ALA A CA 1
ATOM 946 C C . ALA A 1 123 ? 5.900 4.433 -12.353 1.00 95.88 123 ALA A C 1
ATOM 948 O O . ALA A 1 123 ? 4.997 4.426 -11.523 1.00 95.88 123 ALA A O 1
ATOM 949 N N . LEU A 1 124 ? 6.901 5.307 -12.334 1.00 97.06 124 LEU A N 1
ATOM 950 C CA . LEU A 1 124 ? 7.075 6.390 -11.373 1.00 97.06 124 LEU A CA 1
ATOM 951 C C . LEU A 1 124 ? 6.838 7.716 -12.081 1.00 97.06 124 LEU A C 1
ATOM 953 O O . LEU A 1 124 ? 7.474 7.987 -13.107 1.00 97.06 124 LEU A O 1
ATOM 957 N N . ARG A 1 125 ? 5.921 8.534 -11.573 1.00 96.38 125 ARG A N 1
ATOM 958 C CA . ARG A 1 125 ? 5.562 9.823 -12.170 1.00 96.38 125 ARG A CA 1
ATOM 959 C C . ARG A 1 125 ? 5.428 10.890 -11.097 1.00 96.38 125 ARG A C 1
ATOM 961 O O . ARG A 1 125 ? 4.789 10.659 -10.075 1.00 96.38 125 ARG A O 1
ATOM 968 N N . ARG A 1 126 ? 5.979 12.066 -11.368 1.00 95.12 126 ARG A N 1
ATOM 969 C CA . ARG A 1 126 ? 5.803 13.274 -10.564 1.00 95.12 126 ARG A CA 1
ATOM 970 C C . ARG A 1 126 ? 5.471 14.441 -11.479 1.00 95.12 126 ARG A C 1
ATOM 972 O O . ARG A 1 126 ? 6.017 14.533 -12.579 1.00 95.12 126 ARG A O 1
ATOM 979 N N . ASP A 1 127 ? 4.586 15.312 -11.014 1.00 91.69 127 ASP A N 1
ATOM 980 C CA . ASP A 1 127 ? 4.078 16.421 -11.822 1.00 91.69 127 ASP A CA 1
ATOM 981 C C . ASP A 1 127 ? 5.159 17.482 -12.060 1.00 91.69 127 ASP A C 1
ATOM 983 O O . ASP A 1 127 ? 5.277 18.021 -13.160 1.00 91.69 127 ASP A O 1
ATOM 987 N N . SER A 1 128 ? 6.003 17.742 -11.056 1.00 89.69 128 SER A N 1
ATOM 988 C CA . SER A 1 128 ? 7.125 18.678 -11.172 1.00 89.69 128 SER A CA 1
ATOM 989 C C . SER A 1 128 ? 8.375 18.216 -10.417 1.00 89.69 128 SER A C 1
ATOM 991 O O . SER A 1 128 ? 8.288 17.622 -9.344 1.00 89.69 128 SER A O 1
ATOM 993 N N . GLY A 1 129 ? 9.553 18.520 -10.970 1.00 89.44 129 GLY A N 1
ATOM 994 C CA . GLY A 1 129 ? 10.852 18.202 -10.367 1.00 89.44 129 GLY A CA 1
ATOM 995 C C . GLY A 1 129 ? 11.321 16.747 -10.556 1.00 89.44 129 GLY A C 1
ATOM 996 O O . GLY A 1 129 ? 10.590 15.913 -11.097 1.00 89.44 129 GLY A O 1
ATOM 997 N N . PRO A 1 130 ? 12.564 16.436 -10.148 1.00 92.00 130 PRO A N 1
ATOM 998 C CA . PRO A 1 130 ? 13.115 15.082 -10.219 1.00 92.00 130 PRO A CA 1
ATOM 999 C C . PRO A 1 130 ? 12.390 14.143 -9.250 1.00 92.00 130 PRO A C 1
ATOM 1001 O O . PRO A 1 130 ? 11.855 14.601 -8.243 1.00 92.00 130 PRO A O 1
ATOM 1004 N N . LEU A 1 131 ? 12.392 12.834 -9.518 1.00 93.62 131 LEU A N 1
ATOM 1005 C CA . LEU A 1 131 ? 11.800 11.833 -8.612 1.00 93.62 131 LEU A CA 1
ATOM 1006 C C . LEU A 1 131 ? 12.650 11.589 -7.354 1.00 93.62 131 LEU A C 1
ATOM 1008 O O . LEU A 1 131 ? 12.113 11.309 -6.282 1.00 93.62 131 LEU A O 1
ATOM 1012 N N . GLY A 1 132 ? 13.969 11.688 -7.496 1.00 93.31 132 GLY A N 1
ATOM 1013 C CA . GLY A 1 132 ? 14.940 11.303 -6.480 1.00 93.31 132 GLY A CA 1
ATOM 1014 C C . GLY A 1 132 ? 16.250 10.881 -7.130 1.00 93.31 132 GLY A C 1
ATOM 1015 O O . GLY A 1 132 ? 16.635 11.439 -8.162 1.00 93.31 132 GLY A O 1
ATOM 1016 N N . PHE A 1 133 ? 16.906 9.883 -6.549 1.00 92.62 133 PHE A N 1
ATOM 1017 C CA . PHE A 1 133 ? 18.193 9.377 -7.007 1.00 92.62 133 PHE A CA 1
ATOM 1018 C C . PHE A 1 133 ? 18.170 7.864 -7.152 1.00 92.62 133 PHE A C 1
ATOM 1020 O O . PHE A 1 133 ? 17.384 7.157 -6.527 1.00 92.62 133 PHE A O 1
ATOM 1027 N N . VAL A 1 134 ? 19.086 7.370 -7.965 1.00 90.44 134 VAL A N 1
ATOM 1028 C CA . VAL A 1 134 ? 19.439 5.958 -8.018 1.00 90.44 134 VAL A CA 1
ATOM 1029 C C . VAL A 1 134 ? 20.935 5.828 -7.753 1.00 90.44 134 VAL A C 1
ATOM 1031 O O . VAL A 1 134 ? 21.732 6.621 -8.269 1.00 90.44 134 VAL A O 1
ATOM 1034 N N . SER A 1 135 ? 21.302 4.868 -6.909 1.00 88.06 135 SER A N 1
ATOM 1035 C CA . SER A 1 135 ? 22.681 4.567 -6.531 1.00 88.06 135 SER A CA 1
ATOM 1036 C C . SER A 1 135 ? 22.993 3.081 -6.670 1.00 88.06 135 SER A C 1
ATOM 1038 O O . SER A 1 135 ? 22.101 2.237 -6.691 1.00 88.06 135 SER A O 1
ATOM 1040 N N . THR A 1 136 ? 24.277 2.760 -6.795 1.00 82.19 136 THR A N 1
ATOM 1041 C CA . THR A 1 136 ? 24.789 1.393 -6.994 1.00 82.19 136 THR A CA 1
ATOM 1042 C C . THR A 1 136 ? 25.338 0.741 -5.720 1.00 82.19 136 THR A C 1
ATOM 1044 O O . THR A 1 136 ? 25.877 -0.360 -5.773 1.00 82.19 136 THR A O 1
ATOM 1047 N N . ASP A 1 137 ? 25.254 1.434 -4.584 1.00 72.69 137 ASP A N 1
ATOM 1048 C CA . ASP A 1 137 ? 25.727 0.975 -3.278 1.00 72.69 137 ASP A CA 1
ATOM 1049 C C . ASP A 1 137 ? 25.050 1.794 -2.157 1.00 72.69 137 ASP A C 1
ATOM 1051 O O . ASP A 1 137 ? 24.496 2.872 -2.411 1.00 72.69 137 ASP A O 1
ATOM 1055 N N . GLU A 1 138 ? 25.110 1.300 -0.919 1.00 64.12 138 GLU A N 1
ATOM 1056 C CA . GLU A 1 138 ? 24.762 2.047 0.299 1.00 64.12 138 GLU A CA 1
ATOM 1057 C C . GLU A 1 138 ? 25.774 3.164 0.601 1.00 64.12 138 GLU A C 1
ATOM 1059 O O . GLU A 1 138 ? 25.428 4.129 1.276 1.00 64.12 138 GLU A O 1
ATOM 1064 N N . SER A 1 139 ? 26.998 3.082 0.059 1.00 59.22 139 SER A N 1
ATOM 1065 C CA . SER A 1 139 ? 28.077 4.058 0.284 1.00 59.22 139 SER A CA 1
ATOM 1066 C C . SER A 1 139 ? 27.935 5.395 -0.463 1.00 59.22 139 SER A C 1
ATOM 1068 O O . SER A 1 139 ? 28.848 6.215 -0.405 1.00 59.22 139 SER A O 1
ATOM 1070 N N . ASP A 1 140 ? 26.822 5.641 -1.170 1.00 60.69 140 ASP A N 1
ATOM 1071 C CA . ASP A 1 140 ? 26.533 6.895 -1.897 1.00 60.69 140 ASP A CA 1
ATOM 1072 C C . ASP A 1 140 ? 27.531 7.320 -2.987 1.00 60.69 140 ASP A C 1
ATOM 1074 O O . ASP A 1 140 ? 27.370 8.382 -3.593 1.00 60.69 140 ASP A O 1
ATOM 1078 N N . SER A 1 141 ? 28.532 6.496 -3.289 1.00 64.50 141 SER A N 1
ATOM 1079 C CA . SER A 1 141 ? 29.670 6.869 -4.137 1.00 64.50 141 SER A CA 1
ATOM 1080 C C . SER A 1 141 ? 29.293 7.236 -5.580 1.00 64.50 141 SER A C 1
ATOM 1082 O O . SER A 1 141 ? 29.987 8.036 -6.208 1.00 64.50 141 SER A O 1
ATOM 1084 N N . VAL A 1 142 ? 28.167 6.728 -6.097 1.00 75.81 142 VAL A N 1
ATOM 1085 C CA . VAL A 1 142 ? 27.597 7.127 -7.393 1.00 75.81 142 VAL A CA 1
ATOM 1086 C C . VAL A 1 142 ? 26.088 7.315 -7.247 1.00 75.81 142 VAL A C 1
ATOM 1088 O O . VAL A 1 142 ? 25.329 6.347 -7.250 1.00 75.81 142 VAL A O 1
ATOM 1091 N N . ARG A 1 143 ? 25.640 8.570 -7.132 1.00 85.62 143 ARG A N 1
ATOM 1092 C CA . ARG A 1 143 ? 24.220 8.954 -7.168 1.00 85.62 143 ARG A CA 1
ATOM 1093 C C . ARG A 1 143 ? 23.894 9.643 -8.484 1.00 85.62 143 ARG A C 1
ATOM 1095 O O . ARG A 1 143 ? 24.468 10.683 -8.800 1.00 85.62 143 ARG A O 1
ATOM 1102 N N . ARG A 1 144 ? 22.927 9.108 -9.228 1.00 88.38 144 ARG A N 1
ATOM 1103 C CA . ARG A 1 144 ? 22.390 9.750 -10.435 1.00 88.38 144 ARG A CA 1
ATOM 1104 C C . ARG A 1 144 ? 20.985 10.294 -10.156 1.00 88.38 144 ARG A C 1
ATOM 1106 O O . ARG A 1 144 ? 20.142 9.526 -9.692 1.00 88.38 144 ARG A O 1
ATOM 1113 N N . PRO A 1 145 ? 20.703 11.581 -10.433 1.00 91.44 145 PRO A N 1
ATOM 1114 C CA . PRO A 1 145 ? 19.354 12.118 -10.311 1.00 91.44 145 PRO A CA 1
ATOM 1115 C C . PRO A 1 145 ? 18.428 11.490 -11.354 1.00 91.44 145 PRO A C 1
ATOM 1117 O O . PRO A 1 145 ? 18.833 11.224 -12.485 1.00 91.44 145 PRO A O 1
ATOM 1120 N N . LEU A 1 146 ? 17.174 11.285 -10.971 1.00 91.94 146 LEU A N 1
ATOM 1121 C CA . LEU A 1 146 ? 16.143 10.720 -11.831 1.00 91.94 146 LEU A CA 1
ATOM 1122 C C . LEU A 1 146 ? 15.225 11.799 -12.391 1.00 91.94 146 LEU A C 1
ATOM 1124 O O . LEU A 1 146 ? 14.786 12.697 -11.668 1.00 91.94 146 LEU A O 1
ATOM 1128 N N . ALA A 1 147 ? 14.868 11.655 -13.668 1.00 92.69 147 ALA A N 1
ATOM 1129 C CA . ALA A 1 147 ? 13.834 12.461 -14.308 1.00 92.69 147 ALA A CA 1
ATOM 1130 C C . ALA A 1 147 ? 12.478 12.349 -13.580 1.00 92.69 147 ALA A C 1
ATOM 1132 O O . ALA A 1 147 ? 12.262 11.454 -12.767 1.00 92.69 147 ALA A O 1
ATOM 1133 N N . SER A 1 148 ? 11.525 13.225 -13.913 1.00 92.88 148 SER A N 1
ATOM 1134 C CA . SER A 1 148 ? 10.164 13.213 -13.343 1.00 92.88 148 SER A CA 1
ATOM 1135 C C . SER A 1 148 ? 9.325 11.992 -13.754 1.00 92.88 148 SER A C 1
ATOM 1137 O O . SER A 1 148 ? 8.283 11.714 -13.156 1.00 92.88 148 SER A O 1
ATOM 1139 N N . GLN A 1 149 ? 9.761 11.258 -14.785 1.00 94.81 149 GLN A N 1
ATOM 1140 C CA . GLN A 1 149 ? 9.107 10.051 -15.286 1.00 94.81 149 GLN A CA 1
ATOM 1141 C C . GLN A 1 149 ? 10.135 8.942 -15.504 1.00 94.81 149 GLN A C 1
ATOM 1143 O O . GLN A 1 149 ? 11.015 9.060 -16.359 1.00 94.81 149 GLN A O 1
ATOM 1148 N N . VAL A 1 150 ? 9.985 7.850 -14.757 1.00 94.56 150 VAL A N 1
ATOM 1149 C CA . VAL A 1 150 ? 10.869 6.681 -14.813 1.00 94.56 150 VAL A CA 1
ATOM 1150 C C . VAL A 1 150 ? 10.038 5.409 -14.872 1.00 94.56 150 VAL A C 1
ATOM 1152 O O . VAL A 1 150 ? 9.016 5.293 -14.196 1.00 94.56 150 VAL A O 1
ATOM 1155 N N . ASN A 1 151 ? 10.470 4.453 -15.681 1.00 94.69 151 ASN A N 1
ATOM 1156 C CA . ASN A 1 151 ? 9.949 3.096 -15.681 1.00 94.69 151 ASN A CA 1
ATOM 1157 C C . ASN A 1 151 ? 11.021 2.150 -15.175 1.00 94.69 151 ASN A C 1
ATOM 1159 O O . ASN A 1 151 ? 12.175 2.242 -15.581 1.00 94.69 151 ASN A O 1
ATOM 1163 N N . VAL A 1 152 ? 10.620 1.223 -14.325 1.00 93.81 152 VAL A N 1
ATOM 1164 C CA . VAL A 1 152 ? 11.465 0.151 -13.821 1.00 93.81 152 VAL A CA 1
ATOM 1165 C C . VAL A 1 152 ? 10.810 -1.158 -14.226 1.00 93.81 152 VAL A C 1
ATOM 1167 O O . VAL A 1 152 ? 9.595 -1.313 -14.092 1.00 93.81 152 VAL A O 1
ATOM 1170 N N . SER A 1 153 ? 11.589 -2.086 -14.769 1.00 91.88 153 SER A N 1
ATOM 1171 C CA . SER A 1 153 ? 11.074 -3.386 -15.189 1.00 91.88 153 SER A CA 1
ATOM 1172 C C . SER A 1 153 ? 11.977 -4.523 -14.739 1.00 91.88 153 SER A C 1
ATOM 1174 O O . SER A 1 153 ? 13.194 -4.484 -14.929 1.00 91.88 153 SER A O 1
ATOM 1176 N N . TRP A 1 154 ? 11.359 -5.551 -14.166 1.00 89.94 1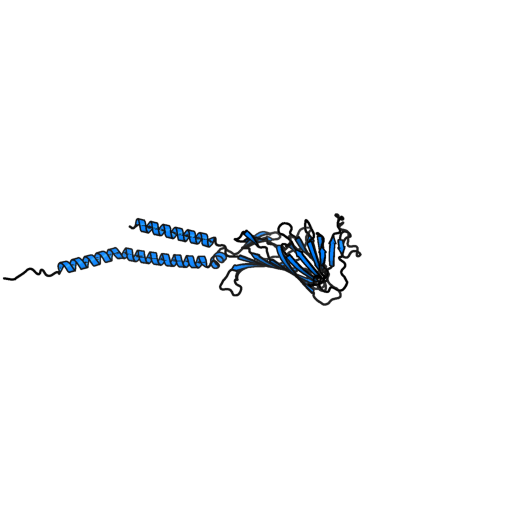54 TRP A N 1
ATOM 1177 C CA . TRP A 1 154 ? 12.008 -6.807 -13.817 1.00 89.94 154 TRP A CA 1
ATOM 1178 C C . TRP A 1 154 ? 11.541 -7.867 -14.801 1.00 89.94 154 TRP A C 1
ATOM 1180 O O . TRP A 1 154 ? 10.350 -8.176 -14.879 1.00 89.94 154 TRP A O 1
ATOM 1190 N N . ARG A 1 155 ? 12.480 -8.398 -15.583 1.00 85.25 155 ARG A N 1
ATOM 1191 C CA . ARG A 1 155 ? 12.204 -9.471 -16.538 1.00 85.25 155 ARG A CA 1
ATOM 1192 C C . ARG A 1 155 ? 12.522 -10.830 -15.914 1.00 85.25 155 ARG A C 1
ATOM 1194 O O . ARG A 1 155 ? 13.539 -10.933 -15.220 1.00 85.25 155 ARG A O 1
ATOM 1201 N N . PRO A 1 156 ? 11.717 -11.872 -16.191 1.00 77.75 156 PRO A N 1
ATOM 1202 C CA . PRO A 1 156 ? 12.091 -13.243 -15.877 1.00 77.75 156 PRO A CA 1
ATOM 1203 C C . PRO A 1 156 ? 13.439 -13.566 -16.518 1.00 77.75 156 PRO A C 1
ATOM 1205 O O . PRO A 1 156 ? 13.668 -13.262 -17.689 1.00 77.75 156 PRO A O 1
ATOM 1208 N N . ARG A 1 157 ? 14.344 -14.174 -15.755 1.00 71.19 157 ARG A N 1
ATOM 1209 C CA . ARG A 1 157 ? 15.636 -14.624 -16.276 1.00 71.19 157 ARG A CA 1
ATOM 1210 C C . ARG A 1 157 ? 15.499 -16.069 -16.710 1.00 71.19 157 ARG A C 1
ATOM 1212 O O . ARG A 1 157 ? 15.246 -16.937 -15.883 1.00 71.19 157 ARG A O 1
ATOM 1219 N N . SER A 1 158 ? 15.667 -16.317 -18.003 1.00 61.31 158 SER A N 1
ATOM 1220 C CA . SER A 1 158 ? 15.655 -17.662 -18.586 1.00 61.31 158 SER A CA 1
ATOM 1221 C C . SER A 1 158 ? 16.785 -18.540 -18.034 1.00 61.31 158 SER A C 1
ATOM 1223 O O . SER A 1 158 ? 16.589 -19.733 -17.813 1.00 61.31 158 SER A O 1
ATOM 1225 N N . GLU A 1 159 ? 17.945 -17.941 -17.757 1.00 57.19 159 GLU A N 1
ATOM 1226 C CA . GLU A 1 159 ? 19.190 -18.653 -17.431 1.00 57.19 159 GLU A CA 1
ATOM 1227 C C . GLU A 1 159 ? 19.395 -18.928 -15.933 1.00 57.19 159 GLU A C 1
ATOM 1229 O O . GLU A 1 159 ? 20.216 -19.761 -15.554 1.00 57.19 159 GLU A O 1
ATOM 1234 N N . VAL A 1 160 ? 18.641 -18.261 -15.056 1.00 54.16 160 VAL A N 1
ATOM 1235 C CA . VAL A 1 160 ? 18.891 -18.281 -13.612 1.00 54.16 160 VAL A CA 1
ATOM 1236 C C . VAL A 1 160 ? 17.812 -19.107 -12.910 1.00 54.16 160 VAL A C 1
ATOM 1238 O O . VAL A 1 160 ? 16.665 -18.689 -12.808 1.00 54.16 160 VAL A O 1
ATOM 1241 N N . ARG A 1 161 ? 18.192 -20.272 -12.359 1.00 55.25 161 ARG A N 1
ATOM 1242 C CA . ARG A 1 161 ? 17.339 -21.067 -11.442 1.00 55.25 161 ARG A CA 1
ATOM 1243 C C . ARG A 1 161 ? 17.067 -20.364 -10.102 1.00 55.25 161 ARG A C 1
ATOM 1245 O O . ARG A 1 161 ? 16.340 -20.898 -9.270 1.00 55.25 161 ARG A O 1
ATOM 1252 N N . GLN A 1 162 ? 17.686 -19.211 -9.852 1.00 61.00 162 GLN A N 1
ATOM 1253 C CA . GLN A 1 162 ? 17.490 -18.462 -8.616 1.00 61.00 162 GLN A CA 1
ATOM 1254 C C . GLN A 1 162 ? 16.223 -17.620 -8.688 1.00 61.00 162 GLN A C 1
ATOM 1256 O O . GLN A 1 162 ? 16.016 -16.816 -9.595 1.00 61.00 162 GLN A O 1
ATOM 1261 N N . VAL A 1 163 ? 15.396 -17.814 -7.672 1.00 72.44 163 VAL A N 1
ATOM 1262 C CA . VAL A 1 163 ? 14.187 -17.052 -7.424 1.00 72.44 163 VAL A CA 1
ATOM 1263 C C . VAL A 1 163 ? 14.576 -15.742 -6.746 1.00 72.44 163 VAL A C 1
ATOM 1265 O O . VAL A 1 163 ? 15.024 -15.764 -5.601 1.00 72.44 163 VAL A O 1
ATOM 1268 N N . SER A 1 164 ? 14.424 -14.602 -7.426 1.00 78.69 164 SER A N 1
ATOM 1269 C CA . SER A 1 164 ? 14.641 -13.294 -6.795 1.00 78.69 164 SER A CA 1
ATOM 1270 C C . SER A 1 164 ? 13.322 -12.730 -6.285 1.00 78.69 164 SER A C 1
ATOM 1272 O O . SER A 1 164 ? 12.350 -12.621 -7.031 1.00 78.69 164 SER A O 1
ATOM 1274 N N . THR A 1 165 ? 13.291 -12.374 -5.003 1.00 86.81 165 THR A N 1
ATOM 1275 C CA . THR A 1 165 ? 12.146 -11.710 -4.372 1.00 86.81 165 THR A CA 1
ATOM 1276 C C . THR A 1 165 ? 12.495 -10.254 -4.123 1.00 86.81 165 THR A C 1
ATOM 1278 O O . THR A 1 165 ? 13.533 -9.960 -3.534 1.00 86.81 165 THR A O 1
ATOM 1281 N N . THR A 1 166 ? 11.620 -9.353 -4.550 1.00 91.19 166 THR A N 1
ATOM 1282 C CA . THR A 1 166 ? 11.755 -7.912 -4.351 1.00 91.19 166 THR A CA 1
ATOM 1283 C C . THR A 1 166 ? 10.673 -7.441 -3.390 1.00 91.19 166 THR A C 1
ATOM 1285 O O . THR A 1 166 ? 9.512 -7.834 -3.513 1.00 91.19 166 THR A O 1
ATOM 1288 N N . VAL A 1 167 ? 11.061 -6.606 -2.424 1.00 94.50 167 VAL A N 1
ATOM 1289 C CA . VAL A 1 167 ? 10.161 -6.011 -1.430 1.00 94.50 167 VAL A CA 1
ATOM 1290 C C . VAL A 1 167 ? 10.298 -4.495 -1.492 1.00 94.50 167 VAL A C 1
ATOM 1292 O O . VAL A 1 167 ? 11.388 -3.958 -1.309 1.00 94.50 167 VAL A O 1
ATOM 1295 N N . LEU A 1 168 ? 9.186 -3.809 -1.743 1.00 96.56 168 LEU A N 1
ATOM 1296 C CA . LEU A 1 168 ? 9.121 -2.359 -1.915 1.00 96.56 168 LEU A CA 1
ATOM 1297 C C . LEU A 1 168 ? 8.277 -1.743 -0.788 1.00 96.56 168 LEU A C 1
ATOM 1299 O O . LEU A 1 168 ? 7.046 -1.727 -0.894 1.00 96.56 168 LEU A O 1
ATOM 1303 N N . PRO A 1 169 ? 8.894 -1.269 0.312 1.00 96.69 169 PRO A N 1
ATOM 1304 C CA . PRO A 1 169 ? 8.172 -0.612 1.398 1.00 96.69 169 PRO A CA 1
ATOM 1305 C C . PRO A 1 169 ? 7.651 0.765 0.975 1.00 96.69 169 PRO A C 1
ATOM 1307 O O . PRO A 1 169 ? 8.366 1.560 0.369 1.00 96.69 169 PRO A O 1
ATOM 1310 N N . PHE A 1 170 ? 6.421 1.107 1.330 1.00 95.81 170 PHE A N 1
ATOM 1311 C CA . PHE A 1 170 ? 5.821 2.384 0.952 1.00 95.81 170 PHE A CA 1
ATOM 1312 C C . PHE A 1 170 ? 5.037 3.019 2.098 1.00 95.81 170 PHE A C 1
ATOM 1314 O O . PHE A 1 170 ? 4.563 2.348 3.017 1.00 95.81 170 PHE A O 1
ATOM 1321 N N . ALA A 1 171 ? 4.873 4.336 1.997 1.00 95.44 171 ALA A N 1
ATOM 1322 C CA . ALA A 1 171 ? 3.916 5.115 2.763 1.00 95.44 171 ALA A CA 1
ATOM 1323 C C . ALA A 1 171 ? 3.149 6.023 1.795 1.00 95.44 171 ALA A C 1
ATOM 1325 O O . ALA A 1 171 ? 3.761 6.754 1.014 1.00 95.44 171 ALA A O 1
ATOM 1326 N N . GLY A 1 172 ? 1.819 5.960 1.795 1.00 94.56 172 GLY A N 1
ATOM 1327 C CA . GLY A 1 172 ? 1.041 6.723 0.823 1.00 94.56 172 GLY A CA 1
ATOM 1328 C C . GLY A 1 172 ? -0.397 6.266 0.638 1.00 94.56 172 GLY A C 1
ATOM 1329 O O . GLY A 1 172 ? -0.813 5.213 1.123 1.00 94.56 172 GLY A O 1
ATOM 1330 N N . HIS A 1 173 ? -1.163 7.071 -0.097 1.00 94.38 173 HIS A N 1
ATOM 1331 C CA . HIS A 1 173 ? -2.512 6.682 -0.506 1.00 94.38 173 HIS A CA 1
ATOM 1332 C C . HIS A 1 173 ? -2.407 5.529 -1.493 1.00 94.38 173 HIS A C 1
ATOM 1334 O O . HIS A 1 173 ? -1.632 5.614 -2.441 1.00 94.38 173 HIS A O 1
ATOM 1340 N N . THR A 1 174 ? -3.176 4.473 -1.284 1.00 94.44 174 THR A N 1
ATOM 1341 C CA . THR A 1 174 ? -3.000 3.226 -2.020 1.00 94.44 174 THR A CA 1
ATOM 1342 C C . THR A 1 174 ? -4.327 2.732 -2.562 1.00 94.44 174 THR A C 1
ATOM 1344 O O . THR A 1 174 ? -5.340 2.762 -1.866 1.00 94.44 174 THR A O 1
ATOM 1347 N N . LYS A 1 175 ? -4.316 2.272 -3.808 1.00 94.19 175 LYS A N 1
ATOM 1348 C CA . LYS A 1 175 ? -5.424 1.591 -4.468 1.00 94.19 175 LYS A CA 1
ATOM 1349 C C . LYS A 1 175 ? -4.940 0.215 -4.914 1.00 94.19 175 LYS A C 1
ATOM 1351 O O . LYS A 1 175 ? -4.023 0.116 -5.729 1.00 94.19 175 LYS A O 1
ATOM 1356 N N . VAL A 1 176 ? -5.533 -0.832 -4.349 1.00 92.88 176 VAL A N 1
ATOM 1357 C CA . VAL A 1 176 ? -5.212 -2.235 -4.643 1.00 92.88 176 VAL A CA 1
ATOM 1358 C C . VAL A 1 176 ? -6.334 -2.831 -5.473 1.00 92.88 176 VAL A C 1
ATOM 1360 O O . VAL A 1 176 ? -7.496 -2.742 -5.079 1.00 92.88 176 VAL A O 1
ATOM 1363 N N . GLY A 1 177 ? -5.974 -3.442 -6.602 1.00 87.12 177 GLY A N 1
ATOM 1364 C CA . GLY A 1 177 ? -6.949 -3.918 -7.577 1.00 87.12 177 GLY A CA 1
ATOM 1365 C C . GLY A 1 177 ? -7.524 -2.780 -8.425 1.00 87.12 177 GLY A C 1
ATOM 1366 O O . GLY A 1 177 ? -7.522 -1.608 -8.033 1.00 87.12 177 GLY A O 1
ATOM 1367 N N . HIS A 1 178 ? -7.960 -3.129 -9.631 1.00 82.94 178 HIS A N 1
ATOM 1368 C CA . HIS A 1 178 ? -8.663 -2.255 -10.569 1.00 82.94 178 HIS A CA 1
ATOM 1369 C C . HIS A 1 178 ? -9.920 -2.981 -11.045 1.00 82.94 178 HIS A C 1
ATOM 1371 O O . HIS A 1 178 ? -9.913 -4.210 -11.152 1.00 82.94 178 HIS A O 1
ATOM 1377 N N . ASP A 1 179 ? -10.960 -2.219 -11.375 1.00 70.69 179 ASP A N 1
ATOM 1378 C CA . ASP A 1 179 ? -12.104 -2.759 -12.101 1.00 70.69 179 ASP A CA 1
ATOM 1379 C C . ASP A 1 179 ? -11.671 -3.274 -13.473 1.00 70.69 179 ASP A C 1
ATOM 1381 O O . ASP A 1 179 ? -10.898 -2.628 -14.191 1.00 70.69 179 ASP A O 1
ATOM 1385 N N . VAL A 1 180 ? -12.213 -4.432 -13.855 1.00 64.25 180 VAL A N 1
ATOM 1386 C CA . VAL A 1 180 ? -12.027 -4.974 -15.200 1.00 64.25 180 VAL A CA 1
ATOM 1387 C C . VAL A 1 180 ? -12.751 -4.057 -16.183 1.00 64.25 180 VAL A C 1
ATOM 1389 O O . VAL A 1 180 ? -13.979 -4.059 -16.279 1.00 64.25 180 VAL A O 1
ATOM 1392 N N . ALA A 1 181 ? -11.975 -3.267 -16.916 1.00 62.34 181 ALA A N 1
ATOM 1393 C CA . ALA A 1 181 ? -12.441 -2.407 -17.993 1.00 62.34 181 ALA A CA 1
ATOM 1394 C C . ALA A 1 181 ? -11.849 -2.884 -19.323 1.00 62.34 181 ALA A C 1
ATOM 1396 O O . ALA A 1 181 ? -10.845 -3.593 -19.354 1.00 62.34 181 ALA A O 1
ATOM 1397 N N . TRP A 1 182 ? -12.413 -2.429 -20.443 1.00 56.62 182 TRP A N 1
ATOM 1398 C CA . TRP A 1 182 ? -11.907 -2.738 -21.790 1.00 56.62 182 TRP A CA 1
ATOM 1399 C C . TRP A 1 182 ? -10.408 -2.422 -21.971 1.00 56.62 182 TRP A C 1
ATOM 1401 O O . TRP A 1 182 ? -9.752 -3.024 -22.814 1.00 56.62 182 TRP A O 1
ATOM 1411 N N . SER A 1 183 ? -9.861 -1.497 -21.175 1.00 57.84 183 SER A N 1
ATOM 1412 C CA . SER A 1 183 ? -8.456 -1.073 -21.193 1.00 57.84 183 SER A CA 1
ATOM 1413 C C . SER A 1 183 ? -7.586 -1.662 -20.073 1.00 57.84 183 SER A C 1
ATOM 1415 O O . SER A 1 183 ? -6.368 -1.479 -20.099 1.00 57.84 183 SER A O 1
ATOM 1417 N N . VAL A 1 184 ? -8.169 -2.344 -19.079 1.00 63.94 184 VAL A N 1
ATOM 1418 C CA . VAL A 1 184 ? -7.448 -2.890 -17.917 1.00 63.94 184 VAL A CA 1
ATOM 1419 C C . VAL A 1 184 ? -8.021 -4.260 -17.568 1.00 63.94 184 VAL A C 1
ATOM 1421 O O . VAL A 1 184 ? -9.110 -4.372 -17.017 1.00 63.94 184 VAL A O 1
ATOM 1424 N N . ASN A 1 185 ? -7.256 -5.310 -17.860 1.00 68.25 185 ASN A N 1
ATOM 1425 C CA . ASN A 1 185 ? -7.588 -6.703 -17.551 1.00 68.25 185 ASN A CA 1
ATOM 1426 C C . ASN A 1 185 ? -6.864 -7.227 -16.297 1.00 68.25 185 ASN A C 1
ATOM 1428 O O . ASN A 1 185 ? -6.646 -8.428 -16.177 1.00 68.25 185 ASN A O 1
ATOM 1432 N N . LYS A 1 186 ? -6.450 -6.325 -15.400 1.00 76.75 186 LYS A N 1
ATOM 1433 C CA . LYS A 1 186 ? -5.675 -6.641 -14.194 1.00 76.75 186 LYS A CA 1
ATOM 1434 C C . LYS A 1 186 ? -6.526 -6.397 -12.969 1.00 76.75 186 LYS A C 1
ATOM 1436 O O . LYS A 1 186 ? -7.078 -5.312 -12.816 1.00 76.75 186 LYS A O 1
ATOM 1441 N N . MET A 1 187 ? -6.590 -7.385 -12.093 1.00 82.31 187 MET A N 1
ATOM 1442 C CA . MET A 1 187 ? -7.544 -7.404 -10.993 1.00 82.31 187 MET A CA 1
ATOM 1443 C C . MET A 1 187 ? -6.901 -7.871 -9.690 1.00 82.31 187 MET A C 1
ATOM 1445 O O . MET A 1 187 ? -5.815 -8.458 -9.671 1.00 82.31 187 MET A O 1
ATOM 1449 N N . LEU A 1 188 ? -7.580 -7.576 -8.584 1.00 88.88 188 LEU A N 1
ATOM 1450 C CA . LEU A 1 188 ? -7.315 -8.247 -7.321 1.00 88.88 188 LEU A CA 1
ATOM 1451 C C . LEU A 1 188 ? -7.686 -9.723 -7.481 1.00 88.88 188 LEU A C 1
ATOM 1453 O O . LEU A 1 188 ? -8.800 -10.012 -7.905 1.00 88.88 188 LEU A O 1
ATOM 1457 N N . GLN A 1 189 ? -6.780 -10.633 -7.133 1.00 89.19 189 GLN A N 1
ATOM 1458 C CA . GLN A 1 189 ? -7.013 -12.079 -7.198 1.00 89.19 189 GLN A CA 1
ATOM 1459 C C . GLN A 1 189 ? -7.640 -12.621 -5.908 1.00 89.19 189 GLN A C 1
ATOM 1461 O O . GLN A 1 189 ? -8.413 -13.575 -5.936 1.00 89.19 189 GLN A O 1
ATOM 1466 N N . GLY A 1 190 ? -7.343 -11.983 -4.778 1.00 90.81 190 GLY A N 1
ATOM 1467 C CA . GLY A 1 190 ? -7.936 -12.292 -3.485 1.00 90.81 190 GLY A CA 1
ATOM 1468 C C . GLY A 1 190 ? -7.203 -11.583 -2.355 1.00 90.81 190 GLY A C 1
ATOM 1469 O O . GLY A 1 190 ? -6.208 -10.887 -2.571 1.00 90.81 190 GLY A O 1
ATOM 1470 N N . GLY A 1 191 ? -7.689 -11.751 -1.132 1.00 93.06 191 GLY A N 1
ATOM 1471 C CA . GLY A 1 191 ? -7.047 -11.173 0.040 1.00 93.06 191 GLY A CA 1
ATOM 1472 C C . GLY A 1 191 ? -7.920 -11.204 1.280 1.00 93.06 191 GLY A C 1
ATOM 1473 O O . GLY A 1 191 ? -9.000 -11.790 1.302 1.00 93.06 191 GLY A O 1
ATOM 1474 N N . GLN A 1 192 ? -7.440 -10.535 2.313 1.00 95.12 192 GLN A N 1
ATOM 1475 C CA . GLN A 1 192 ? -8.065 -10.447 3.613 1.00 95.12 192 GLN A CA 1
ATOM 1476 C C . GLN A 1 192 ? -7.895 -9.038 4.167 1.00 95.12 192 GLN A C 1
ATOM 1478 O O . GLN A 1 192 ? -6.817 -8.439 4.096 1.00 95.12 192 GLN A O 1
ATOM 1483 N N . LEU A 1 193 ? -8.982 -8.524 4.726 1.00 93.31 193 LEU A N 1
ATOM 1484 C CA . LEU A 1 193 ? -9.022 -7.302 5.505 1.00 93.31 193 LEU A CA 1
ATOM 1485 C C . LEU A 1 193 ? -9.286 -7.651 6.958 1.00 93.31 193 LEU A C 1
ATOM 1487 O O . LEU A 1 193 ? -10.203 -8.407 7.259 1.00 93.31 193 LEU A O 1
ATOM 1491 N N . ALA A 1 194 ? -8.519 -7.047 7.851 1.00 92.38 194 ALA A N 1
ATOM 1492 C CA . ALA A 1 194 ? -8.671 -7.216 9.284 1.00 92.38 194 ALA A CA 1
ATOM 1493 C C . ALA A 1 194 ? -8.684 -5.848 9.965 1.00 92.38 194 ALA A C 1
ATOM 1495 O O . ALA A 1 194 ? -7.848 -4.993 9.677 1.00 92.38 194 ALA A O 1
ATOM 1496 N N . VAL A 1 195 ? -9.624 -5.635 10.880 1.00 90.19 195 VAL A N 1
ATOM 1497 C CA . VAL A 1 195 ? -9.659 -4.465 11.761 1.00 90.19 195 VAL A CA 1
ATOM 1498 C C . VAL A 1 195 ? -9.182 -4.894 13.139 1.00 90.19 195 VAL A C 1
ATOM 1500 O O . VAL A 1 195 ? -9.639 -5.895 13.683 1.00 90.19 195 VAL A O 1
ATOM 1503 N N . PHE A 1 196 ? -8.289 -4.108 13.724 1.00 88.25 196 PHE A N 1
ATOM 1504 C CA . PHE A 1 196 ? -7.734 -4.309 15.049 1.00 88.25 196 PHE A CA 1
ATOM 1505 C C . PHE A 1 196 ? -8.119 -3.155 15.970 1.00 88.25 196 PHE A C 1
ATOM 1507 O O . PHE A 1 196 ? -8.037 -1.982 15.590 1.00 88.25 196 PHE A O 1
ATOM 1514 N N . ALA A 1 197 ? -8.483 -3.497 17.202 1.00 85.19 197 ALA A N 1
ATOM 1515 C CA . ALA A 1 197 ? -8.640 -2.548 18.294 1.00 85.19 197 ALA A CA 1
ATOM 1516 C C . ALA A 1 197 ? -7.364 -2.517 19.143 1.00 85.19 197 ALA A C 1
ATOM 1518 O O . ALA A 1 197 ? -6.731 -3.556 19.360 1.00 85.19 197 ALA A O 1
ATOM 1519 N N . ALA A 1 198 ? -6.999 -1.340 19.654 1.00 79.44 198 ALA A N 1
ATOM 1520 C CA . ALA A 1 198 ? -5.960 -1.234 20.676 1.00 79.44 198 ALA A CA 1
ATOM 1521 C C . ALA A 1 198 ? -6.358 -2.044 21.920 1.00 79.44 198 ALA A C 1
ATOM 1523 O O . ALA A 1 198 ? -7.523 -2.045 22.318 1.00 79.44 198 ALA A O 1
ATOM 1524 N N . SER A 1 199 ? -5.399 -2.755 22.510 1.00 76.25 199 SER A N 1
ATOM 1525 C CA . SER A 1 199 ? -5.639 -3.621 23.664 1.00 76.25 199 SER A CA 1
ATOM 1526 C C . SER A 1 199 ? -4.408 -3.669 24.552 1.00 76.25 199 SER A C 1
ATOM 1528 O O . SER A 1 199 ? -3.338 -4.047 24.083 1.00 76.25 199 SER A O 1
ATOM 1530 N N . GLU A 1 200 ? -4.574 -3.356 25.833 1.00 71.75 200 GLU A N 1
ATOM 1531 C CA . GLU A 1 200 ? -3.499 -3.441 26.833 1.00 71.75 200 GLU A CA 1
ATOM 1532 C C . GLU A 1 200 ? -3.196 -4.899 27.220 1.00 71.75 200 GLU A C 1
ATOM 1534 O O . GLU A 1 200 ? -2.049 -5.239 27.491 1.00 71.75 200 GLU A O 1
ATOM 1539 N N . ASP A 1 201 ? -4.197 -5.783 27.136 1.00 71.81 201 ASP A N 1
ATOM 1540 C CA . ASP A 1 201 ? -4.071 -7.195 27.534 1.00 71.81 201 ASP A CA 1
ATOM 1541 C C . ASP A 1 201 ? -3.389 -8.090 26.484 1.00 71.81 201 ASP A C 1
ATOM 1543 O O . ASP A 1 201 ? -3.030 -9.235 26.758 1.00 71.81 201 ASP A O 1
ATOM 1547 N N . ALA A 1 202 ? -3.234 -7.605 25.250 1.00 77.25 202 ALA A N 1
ATOM 1548 C CA . ALA A 1 202 ? -2.673 -8.398 24.164 1.00 77.25 202 ALA A CA 1
ATOM 1549 C C . ALA A 1 202 ? -1.166 -8.168 24.052 1.00 77.25 202 ALA A C 1
ATOM 1551 O O . ALA A 1 202 ? -0.714 -7.028 24.004 1.00 77.25 202 ALA A O 1
ATOM 1552 N N . LEU A 1 203 ? -0.390 -9.245 23.878 1.00 72.50 203 LEU A N 1
ATOM 1553 C CA . LEU A 1 203 ? 1.070 -9.175 23.693 1.00 72.50 203 LEU A CA 1
ATOM 1554 C C . LEU A 1 203 ? 1.494 -8.246 22.542 1.00 72.50 203 LEU A C 1
ATOM 1556 O O . LEU A 1 203 ? 2.548 -7.623 22.598 1.00 72.50 203 LEU A O 1
ATOM 1560 N N . ALA A 1 204 ? 0.667 -8.139 21.498 1.00 74.12 204 ALA A N 1
ATOM 1561 C CA . ALA A 1 204 ? 0.908 -7.272 20.347 1.00 74.12 204 ALA A CA 1
ATOM 1562 C C . ALA A 1 204 ? 0.363 -5.836 20.518 1.00 74.12 204 ALA A C 1
ATOM 1564 O O . ALA A 1 204 ? 0.386 -5.065 19.559 1.00 74.12 204 ALA A O 1
ATOM 1565 N N . GLY A 1 205 ? -0.199 -5.492 21.683 1.00 79.19 205 GLY A N 1
ATOM 1566 C CA . GLY A 1 205 ? -0.867 -4.210 21.945 1.00 79.19 205 GLY A CA 1
ATOM 1567 C C . GLY A 1 205 ? -2.186 -4.012 21.184 1.00 79.19 205 GLY A C 1
ATOM 1568 O O . GLY A 1 205 ? -2.746 -2.913 21.159 1.00 79.19 205 GLY A O 1
ATOM 1569 N N . ARG A 1 206 ? -2.675 -5.057 20.505 1.00 82.69 206 ARG A N 1
ATOM 1570 C CA . ARG A 1 206 ? -3.862 -5.020 19.645 1.00 82.69 206 ARG A CA 1
ATOM 1571 C C . ARG A 1 206 ? -4.573 -6.364 19.599 1.00 82.69 206 ARG A C 1
ATOM 1573 O O . ARG A 1 206 ? -3.937 -7.411 19.693 1.00 82.69 206 ARG A O 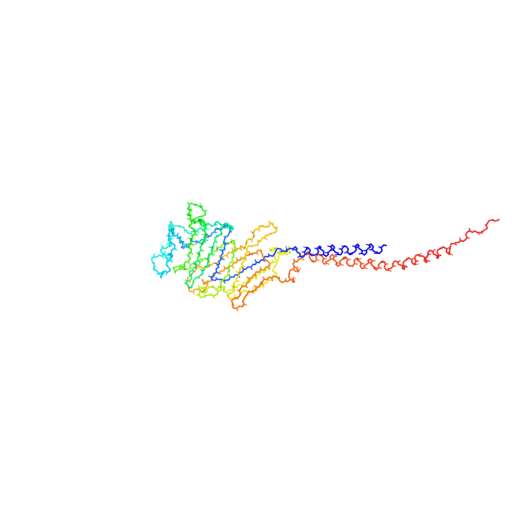1
ATOM 1580 N N . THR A 1 207 ? -5.885 -6.322 19.413 1.00 86.12 207 THR A N 1
ATOM 1581 C CA . THR A 1 207 ? -6.755 -7.499 19.285 1.00 86.12 207 THR A CA 1
ATOM 1582 C C . THR A 1 207 ? -7.505 -7.448 17.965 1.00 86.12 207 THR A C 1
ATOM 1584 O O . THR A 1 207 ? -7.920 -6.372 17.533 1.00 86.12 207 THR A O 1
ATOM 1587 N N . LEU A 1 208 ? -7.635 -8.601 17.303 1.00 88.19 208 LEU A N 1
ATOM 1588 C CA . LEU A 1 208 ? -8.451 -8.720 16.098 1.00 88.19 208 LEU A CA 1
ATOM 1589 C C . LEU A 1 208 ? -9.910 -8.467 16.476 1.00 88.19 208 LEU A C 1
ATOM 1591 O O . LEU A 1 208 ? -10.443 -9.112 17.379 1.00 88.19 208 LEU A O 1
ATOM 1595 N N . ALA A 1 209 ? -10.518 -7.512 15.792 1.00 87.00 209 ALA A N 1
ATOM 1596 C CA . ALA A 1 209 ? -11.860 -7.041 16.069 1.00 87.00 209 ALA A CA 1
ATOM 1597 C C . ALA A 1 209 ? -12.858 -7.597 15.045 1.00 87.00 209 ALA A C 1
ATOM 1599 O O . ALA A 1 209 ? -13.906 -8.107 15.422 1.00 87.00 209 ALA A O 1
ATOM 1600 N N . GLU A 1 210 ? -12.510 -7.523 13.759 1.00 89.06 210 GLU A N 1
ATOM 1601 C CA . GLU A 1 210 ? -13.337 -7.987 12.642 1.00 89.06 210 GLU A CA 1
ATOM 1602 C C . GLU A 1 210 ? -12.427 -8.403 11.481 1.00 89.06 210 GLU A C 1
ATOM 1604 O O . GLU A 1 210 ? -11.349 -7.830 11.301 1.00 89.06 210 GLU A O 1
ATOM 1609 N N . GLU A 1 211 ? -12.867 -9.358 10.669 1.00 92.75 211 GLU A N 1
ATOM 1610 C CA . GLU A 1 211 ? -12.130 -9.845 9.506 1.00 92.75 211 GLU A CA 1
ATOM 1611 C C . GLU A 1 211 ? -13.078 -10.109 8.333 1.00 92.75 211 GLU A C 1
ATOM 1613 O O . GLU A 1 211 ? -14.224 -10.510 8.524 1.00 92.75 211 GLU A O 1
ATOM 1618 N N . SER A 1 212 ? -12.613 -9.869 7.109 1.00 91.88 212 SER A N 1
ATOM 1619 C CA . SER A 1 212 ? -13.370 -10.129 5.888 1.00 91.88 212 SER A CA 1
ATOM 1620 C C . SER A 1 212 ? -12.459 -10.582 4.756 1.00 91.88 212 SER A C 1
ATOM 1622 O O . SER A 1 212 ? -11.342 -10.088 4.591 1.00 91.88 212 SER A O 1
ATOM 1624 N N . THR A 1 213 ? -12.945 -11.528 3.958 1.00 93.56 213 THR A N 1
ATOM 1625 C CA . THR A 1 213 ? -12.254 -12.017 2.764 1.00 93.56 213 THR A CA 1
ATOM 1626 C C . THR A 1 213 ? -12.610 -11.146 1.565 1.00 93.56 213 THR A C 1
ATOM 1628 O O . THR A 1 213 ? -13.784 -10.902 1.282 1.00 93.56 213 THR A O 1
ATOM 1631 N N . LEU A 1 214 ? -11.586 -10.70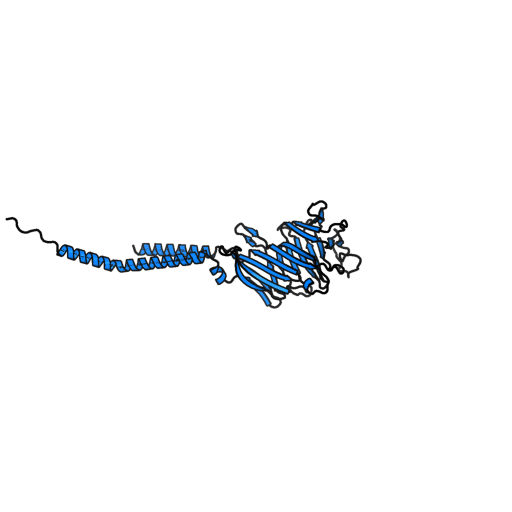3 0.842 1.00 91.50 214 LEU A N 1
ATOM 1632 C CA . LEU A 1 214 ? -11.739 -9.995 -0.421 1.00 91.50 214 LEU A CA 1
ATOM 1633 C C . LEU A 1 214 ? -11.968 -10.983 -1.560 1.00 91.50 214 LEU A C 1
ATOM 1635 O O . LEU A 1 214 ? -11.299 -12.015 -1.648 1.00 91.50 214 LEU A O 1
ATOM 1639 N N . MET A 1 215 ? -12.896 -10.638 -2.444 1.00 89.19 215 MET A N 1
ATOM 1640 C CA . MET A 1 215 ? -13.223 -11.432 -3.618 1.00 89.19 215 MET A CA 1
ATOM 1641 C C . MET A 1 215 ? -12.397 -11.004 -4.829 1.00 89.19 215 MET A C 1
ATOM 1643 O O . MET A 1 215 ? -11.879 -9.889 -4.911 1.00 89.19 215 MET A O 1
ATOM 1647 N N . LEU A 1 216 ? -12.299 -11.916 -5.793 1.00 87.94 216 LEU A N 1
ATOM 1648 C CA . LEU A 1 216 ? -11.744 -11.651 -7.112 1.00 87.94 216 LEU A CA 1
ATOM 1649 C C . LEU A 1 216 ? -12.415 -10.406 -7.726 1.00 87.94 216 LEU A C 1
ATOM 1651 O O . LEU A 1 216 ? -13.638 -10.350 -7.842 1.00 87.94 216 LEU A O 1
ATOM 1655 N N . GLY A 1 217 ? -11.609 -9.423 -8.130 1.00 86.19 217 GLY A N 1
ATOM 1656 C CA . GLY A 1 217 ? -12.087 -8.169 -8.718 1.00 86.19 217 GLY A CA 1
ATOM 1657 C C . GLY A 1 217 ? -12.523 -7.093 -7.721 1.00 86.19 217 GLY A C 1
ATOM 1658 O O . GLY A 1 217 ? -12.915 -6.021 -8.168 1.00 86.19 217 GLY A O 1
ATOM 1659 N N . ASP A 1 218 ? -12.444 -7.326 -6.405 1.00 90.69 218 ASP A N 1
ATOM 1660 C CA . ASP A 1 218 ? -12.661 -6.253 -5.430 1.00 90.69 218 ASP A CA 1
ATOM 1661 C C . ASP A 1 218 ? -11.545 -5.190 -5.547 1.00 90.69 218 ASP A C 1
ATOM 1663 O O . ASP A 1 218 ? -10.368 -5.491 -5.764 1.00 90.69 218 ASP A O 1
ATOM 1667 N N . GLN A 1 219 ? -11.910 -3.926 -5.365 1.00 91.88 219 GLN A N 1
ATOM 1668 C CA . GLN A 1 219 ? -10.998 -2.791 -5.345 1.00 91.88 219 GLN A CA 1
ATOM 1669 C C . GLN A 1 219 ? -11.002 -2.154 -3.958 1.00 91.88 219 GLN A C 1
ATOM 1671 O O . GLN A 1 219 ? -12.049 -1.772 -3.433 1.00 91.88 219 GLN A O 1
ATOM 1676 N N . VAL A 1 220 ? -9.810 -1.980 -3.386 1.00 92.44 220 VAL A N 1
ATOM 1677 C CA . VAL A 1 220 ? -9.636 -1.411 -2.045 1.00 92.44 220 VAL A CA 1
ATOM 1678 C C . VAL A 1 220 ? -8.863 -0.105 -2.136 1.00 92.44 220 VAL A C 1
ATOM 1680 O O . VAL A 1 220 ? -7.752 -0.070 -2.670 1.00 92.44 220 VAL A O 1
ATOM 1683 N N . VAL A 1 221 ? -9.434 0.975 -1.595 1.00 92.44 221 VAL A N 1
ATOM 1684 C CA . VAL A 1 221 ? -8.804 2.302 -1.571 1.00 92.44 221 VAL A CA 1
ATOM 1685 C C . VAL A 1 221 ? -8.533 2.723 -0.135 1.00 92.44 221 VAL A C 1
ATOM 1687 O O . VAL A 1 221 ? -9.450 2.901 0.660 1.00 92.44 221 VAL A O 1
ATOM 1690 N N . LEU A 1 222 ? -7.259 2.934 0.181 1.00 91.38 222 LEU A N 1
ATOM 1691 C CA . LEU A 1 222 ? -6.800 3.378 1.488 1.00 91.38 222 LEU A CA 1
ATOM 1692 C C . LEU A 1 222 ? -6.147 4.748 1.380 1.00 91.38 222 LEU A C 1
ATOM 1694 O O . LEU A 1 222 ? -5.152 4.943 0.681 1.00 91.38 222 LEU A O 1
ATOM 1698 N N . ALA A 1 223 ? -6.723 5.712 2.089 1.00 89.75 223 ALA A N 1
ATOM 1699 C CA . ALA A 1 223 ? -6.248 7.084 2.139 1.00 89.75 223 ALA A CA 1
ATOM 1700 C C . ALA A 1 223 ? -5.671 7.421 3.519 1.00 89.75 223 ALA A C 1
ATOM 1702 O O . ALA A 1 223 ? -6.016 6.798 4.519 1.00 89.75 223 ALA A O 1
ATOM 1703 N N . GLY A 1 224 ? -4.791 8.424 3.567 1.00 85.88 224 GLY A N 1
ATOM 1704 C CA . GLY A 1 224 ? -4.340 8.995 4.832 1.00 85.88 224 GLY A CA 1
ATOM 1705 C C . GLY A 1 224 ? -5.474 9.657 5.604 1.00 85.88 224 GLY A C 1
ATOM 1706 O O . GLY A 1 224 ? -6.332 10.314 5.013 1.00 85.88 224 GLY A O 1
ATOM 1707 N N . VAL A 1 225 ? -5.436 9.518 6.926 1.00 87.31 225 VAL A N 1
ATOM 1708 C CA . VAL A 1 225 ? -6.369 10.161 7.860 1.00 87.31 225 VAL A CA 1
ATOM 1709 C C . VAL A 1 225 ? -5.623 11.159 8.734 1.00 87.31 225 VAL A C 1
ATOM 1711 O O . VAL A 1 225 ? -4.415 11.041 8.932 1.00 87.31 225 VAL A O 1
ATOM 1714 N N . ARG A 1 226 ? -6.327 12.158 9.267 1.00 85.00 226 ARG A N 1
ATOM 1715 C CA . ARG A 1 226 ? -5.744 13.068 10.258 1.00 85.00 226 ARG A CA 1
ATOM 1716 C C . ARG A 1 226 ? -5.882 12.471 11.652 1.00 85.00 226 ARG A C 1
ATOM 1718 O O . ARG A 1 226 ? -6.955 11.992 12.008 1.00 85.00 226 ARG A O 1
ATOM 1725 N N . ASP A 1 227 ? -4.803 12.502 12.424 1.00 82.31 227 ASP A N 1
ATOM 1726 C CA . ASP A 1 227 ? -4.832 12.128 13.833 1.00 82.31 227 ASP A CA 1
ATOM 1727 C C . ASP A 1 227 ? -5.455 13.232 14.710 1.00 82.31 227 ASP A C 1
ATOM 1729 O O . ASP A 1 227 ? -5.883 14.287 14.230 1.00 82.31 227 ASP A O 1
ATOM 1733 N N . LYS A 1 228 ? -5.489 12.993 16.028 1.00 76.62 228 LYS A N 1
ATOM 1734 C CA . LYS A 1 228 ? -6.023 13.938 17.026 1.00 76.62 228 LYS A CA 1
ATOM 1735 C C . LYS A 1 228 ? -5.266 15.273 17.061 1.00 76.62 228 LYS A C 1
ATOM 1737 O O . LYS A 1 228 ? -5.840 16.274 17.475 1.00 76.62 228 LYS A O 1
ATOM 1742 N N . ASN A 1 229 ? -4.013 15.290 16.609 1.00 80.06 229 ASN A N 1
ATOM 1743 C CA . ASN A 1 229 ? -3.158 16.473 16.552 1.00 80.06 229 ASN A CA 1
ATOM 1744 C C . ASN A 1 229 ? -3.228 17.164 15.176 1.00 80.06 229 ASN A C 1
ATOM 1746 O O . ASN A 1 229 ? -2.513 18.134 14.930 1.00 80.06 229 ASN A O 1
ATOM 1750 N N . GLY A 1 230 ? -4.074 16.670 14.264 1.00 81.00 230 GLY A N 1
ATOM 1751 C CA . GLY A 1 230 ? -4.213 17.173 12.902 1.00 81.00 230 GLY A CA 1
ATOM 1752 C C . GLY A 1 230 ? -3.116 16.709 11.939 1.00 81.00 230 GLY A C 1
ATOM 1753 O O . GLY A 1 230 ? -3.155 17.100 10.765 1.00 81.00 230 GLY A O 1
ATOM 1754 N N . ALA A 1 231 ? -2.171 15.875 12.383 1.00 85.25 231 ALA A N 1
ATOM 1755 C CA . ALA A 1 231 ? -1.113 15.327 11.547 1.00 85.25 231 ALA A CA 1
ATOM 1756 C C . ALA A 1 231 ? -1.677 14.257 10.605 1.00 85.25 231 ALA A C 1
ATOM 1758 O O . ALA A 1 231 ? -2.505 13.431 10.989 1.00 85.25 231 ALA A O 1
ATOM 1759 N N . LEU A 1 232 ? -1.243 14.282 9.344 1.00 87.25 232 LEU A N 1
ATOM 1760 C CA . LEU A 1 232 ? -1.652 13.288 8.357 1.00 87.25 232 LEU A CA 1
ATOM 1761 C C . LEU A 1 232 ? -0.902 11.978 8.614 1.00 87.25 232 LEU A C 1
ATOM 1763 O O . LEU A 1 232 ? 0.317 11.915 8.453 1.00 87.25 232 LEU A O 1
ATOM 1767 N N . VAL A 1 233 ? -1.634 10.925 8.962 1.00 89.75 233 VAL A N 1
ATOM 1768 C CA . VAL A 1 233 ? -1.100 9.573 9.096 1.00 89.75 233 VAL A CA 1
ATOM 1769 C C . VAL A 1 233 ? -1.478 8.773 7.859 1.00 89.75 233 VAL A C 1
ATOM 1771 O O . VAL A 1 233 ? -2.651 8.553 7.558 1.00 89.75 233 VAL A O 1
ATOM 1774 N N . LEU A 1 234 ? -0.456 8.366 7.116 1.00 92.19 234 LEU A N 1
ATOM 1775 C CA . LEU A 1 234 ? -0.604 7.648 5.858 1.00 92.19 234 LEU A CA 1
ATOM 1776 C C . LEU A 1 234 ? -0.615 6.131 6.079 1.00 92.19 234 LEU A C 1
ATOM 1778 O O . LEU A 1 234 ? 0.066 5.652 6.993 1.00 92.19 234 LEU A O 1
ATOM 1782 N N . PRO A 1 235 ? -1.308 5.368 5.213 1.00 93.50 235 PRO A N 1
ATOM 1783 C CA . PRO A 1 235 ? -1.121 3.928 5.119 1.00 93.50 235 PRO A CA 1
ATOM 1784 C C . PRO A 1 235 ? 0.350 3.597 4.869 1.00 93.50 235 PRO A C 1
ATOM 1786 O O . PRO A 1 235 ? 1.020 4.277 4.086 1.00 93.50 235 PRO A O 1
ATOM 1789 N N . LYS A 1 236 ? 0.844 2.551 5.528 1.00 95.44 236 LYS A N 1
ATOM 1790 C CA . LYS A 1 236 ? 2.205 2.034 5.363 1.00 95.44 236 LYS A CA 1
ATOM 1791 C C . LYS A 1 236 ? 2.152 0.552 5.058 1.00 95.44 236 LYS A C 1
ATOM 1793 O O . LYS A 1 236 ? 1.332 -0.166 5.622 1.00 95.44 236 LYS A O 1
ATOM 1798 N N . GLY A 1 237 ? 3.041 0.076 4.209 1.00 96.12 237 GLY A N 1
ATOM 1799 C CA . GLY A 1 237 ? 3.045 -1.323 3.820 1.00 96.12 237 GLY A CA 1
ATOM 1800 C C . GLY A 1 237 ? 4.240 -1.679 2.967 1.00 96.12 237 GLY A C 1
ATOM 1801 O O . GLY A 1 237 ? 5.205 -0.921 2.879 1.00 96.12 237 GLY A O 1
ATOM 1802 N N . PHE A 1 238 ? 4.161 -2.835 2.329 1.00 97.00 238 PHE A N 1
ATOM 1803 C CA . PHE A 1 238 ? 5.100 -3.242 1.305 1.00 97.00 238 PHE A CA 1
ATOM 1804 C C . PHE A 1 238 ? 4.388 -3.997 0.188 1.00 97.00 238 PHE A C 1
ATOM 1806 O O . PHE A 1 238 ? 3.379 -4.672 0.402 1.00 97.00 238 PHE A O 1
ATOM 1813 N N . VAL A 1 239 ? 4.942 -3.877 -1.014 1.00 96.44 239 VAL A N 1
ATOM 1814 C CA . VAL A 1 239 ? 4.621 -4.754 -2.140 1.00 96.44 239 VAL A CA 1
ATOM 1815 C C . VAL A 1 239 ? 5.742 -5.772 -2.255 1.00 96.44 239 VAL A C 1
ATOM 1817 O O . VAL A 1 239 ? 6.915 -5.397 -2.261 1.00 96.44 239 VAL A O 1
ATOM 1820 N N . ARG A 1 240 ? 5.395 -7.052 -2.336 1.00 94.81 240 ARG A N 1
ATOM 1821 C CA . ARG A 1 240 ? 6.325 -8.149 -2.571 1.00 94.81 240 ARG A CA 1
ATOM 1822 C C . ARG A 1 240 ? 5.977 -8.824 -3.884 1.00 94.81 240 ARG A C 1
ATOM 1824 O O . ARG A 1 240 ? 4.826 -9.168 -4.131 1.00 94.81 240 ARG A O 1
ATOM 1831 N N . PHE A 1 241 ? 6.985 -9.067 -4.701 1.00 91.25 241 PHE A N 1
ATOM 1832 C CA . PHE A 1 241 ? 6.839 -9.912 -5.873 1.00 91.25 241 PHE A CA 1
ATOM 1833 C C . PHE A 1 241 ? 8.090 -10.742 -6.077 1.00 91.25 241 PHE A C 1
ATOM 1835 O O . PHE A 1 241 ? 9.178 -10.420 -5.595 1.00 91.25 241 PHE A O 1
ATOM 1842 N N . THR A 1 242 ? 7.911 -11.825 -6.809 1.00 85.75 242 THR A N 1
ATOM 1843 C CA . THR A 1 242 ? 8.969 -12.768 -7.112 1.00 85.75 242 THR A CA 1
ATOM 1844 C C . THR A 1 242 ? 9.125 -12.841 -8.619 1.00 85.75 242 THR A C 1
ATOM 1846 O O . THR A 1 242 ? 8.137 -12.886 -9.345 1.00 85.75 242 THR A O 1
ATOM 1849 N N . THR A 1 243 ? 10.364 -12.860 -9.097 1.00 76.94 243 THR A N 1
ATOM 1850 C CA . THR A 1 243 ? 10.682 -13.088 -10.507 1.00 76.94 243 THR A CA 1
ATOM 1851 C C . THR A 1 243 ? 11.526 -14.351 -10.622 1.00 76.94 243 THR A C 1
ATOM 1853 O O . THR A 1 243 ? 12.643 -14.399 -10.108 1.00 76.94 243 THR A O 1
ATOM 1856 N N . ALA A 1 244 ? 10.993 -15.383 -11.276 1.00 67.12 244 ALA A N 1
ATOM 1857 C CA . ALA A 1 244 ? 11.719 -16.604 -11.631 1.00 67.12 244 ALA A CA 1
ATOM 1858 C C . ALA A 1 244 ? 11.192 -17.179 -12.963 1.00 67.12 244 ALA A C 1
ATOM 1860 O O . ALA A 1 244 ? 10.457 -16.494 -13.674 1.00 67.12 244 ALA A O 1
ATOM 1861 N N . GLN A 1 245 ? 11.647 -18.374 -13.361 1.00 61.06 245 GLN A N 1
ATOM 1862 C CA . GLN A 1 245 ? 11.387 -18.951 -14.690 1.00 61.06 245 GLN A CA 1
ATOM 1863 C C . GLN A 1 245 ? 9.890 -19.020 -15.034 1.00 61.06 245 GLN A C 1
ATOM 1865 O O . GLN A 1 245 ? 9.139 -19.507 -14.199 1.00 61.06 245 GLN A O 1
ATOM 1870 N N . PRO A 1 246 ? 9.474 -18.653 -16.262 1.00 56.81 246 PRO A N 1
ATOM 1871 C CA . PRO A 1 246 ? 8.091 -18.325 -16.657 1.00 56.81 246 PRO A CA 1
ATOM 1872 C C . PRO A 1 246 ? 7.022 -19.427 -16.503 1.00 56.81 246 PRO A C 1
ATOM 1874 O O . PRO A 1 246 ? 5.844 -19.142 -16.700 1.00 56.81 246 PRO A O 1
ATOM 1877 N N . ASP A 1 247 ? 7.391 -20.653 -16.130 1.00 58.66 247 ASP A N 1
ATOM 1878 C CA . ASP A 1 247 ? 6.501 -21.828 -16.095 1.00 58.66 247 ASP A CA 1
ATOM 1879 C C . ASP A 1 247 ? 5.764 -22.033 -14.750 1.00 58.66 247 ASP A C 1
ATOM 1881 O O . ASP A 1 247 ? 5.052 -23.011 -14.542 1.00 58.66 247 ASP A O 1
ATOM 1885 N N . ILE A 1 248 ? 5.918 -21.106 -13.798 1.00 58.94 248 ILE A N 1
ATOM 1886 C CA . ILE A 1 248 ? 5.245 -21.150 -12.488 1.00 58.94 248 ILE A CA 1
ATOM 1887 C C . ILE A 1 248 ? 4.157 -20.068 -12.451 1.00 58.94 248 ILE A C 1
ATOM 1889 O O . ILE A 1 248 ? 4.415 -18.890 -12.672 1.00 58.94 248 ILE A O 1
ATOM 1893 N N . SER A 1 249 ? 2.914 -20.435 -12.135 1.00 59.00 249 SER A N 1
ATOM 1894 C CA . SER A 1 249 ? 1.770 -19.504 -12.060 1.00 59.00 249 SER A CA 1
ATOM 1895 C C . SER A 1 249 ? 1.950 -18.352 -11.053 1.00 59.00 249 SER A C 1
ATOM 1897 O O . SER A 1 249 ? 1.257 -17.339 -11.153 1.00 59.00 249 SER A O 1
ATOM 1899 N N . ALA A 1 250 ? 2.913 -18.473 -10.134 1.00 56.78 250 ALA A N 1
ATOM 1900 C CA . ALA A 1 250 ? 3.215 -17.522 -9.067 1.00 56.78 250 ALA A CA 1
ATOM 1901 C C . ALA A 1 250 ? 3.698 -16.129 -9.532 1.00 56.78 250 ALA A C 1
ATOM 1903 O O . ALA A 1 250 ? 3.681 -15.203 -8.729 1.00 56.78 250 ALA A O 1
ATOM 1904 N N . TYR A 1 251 ? 4.104 -15.930 -10.796 1.00 59.59 251 TYR A N 1
ATOM 1905 C CA . TYR A 1 251 ? 4.596 -14.612 -11.268 1.00 59.59 251 TYR A CA 1
ATOM 1906 C C . TYR A 1 251 ? 3.509 -13.661 -11.745 1.00 59.59 251 TYR A C 1
ATOM 1908 O O . TYR A 1 251 ? 3.790 -12.514 -12.096 1.00 59.59 251 TYR A O 1
ATOM 1916 N N . LYS A 1 252 ? 2.268 -14.140 -11.828 1.00 72.50 252 LYS A N 1
ATOM 1917 C CA . LYS A 1 252 ? 1.172 -13.318 -12.339 1.00 72.50 252 LYS A CA 1
ATOM 1918 C C . LYS A 1 252 ? 0.669 -12.336 -11.291 1.00 72.50 252 LYS A C 1
ATOM 1920 O O . LYS A 1 252 ? 0.031 -11.360 -11.658 1.00 72.50 252 LYS A O 1
ATOM 1925 N N . THR A 1 253 ? 1.019 -12.525 -10.021 1.00 84.69 253 THR A N 1
ATOM 1926 C CA . THR A 1 253 ? 0.500 -11.745 -8.897 1.00 84.69 253 THR A CA 1
ATOM 1927 C C . THR A 1 253 ? 1.606 -11.185 -8.016 1.00 84.69 253 THR A C 1
ATOM 1929 O O . THR A 1 253 ? 2.694 -11.744 -7.909 1.00 84.69 253 THR A O 1
ATOM 1932 N N . MET A 1 254 ? 1.296 -10.088 -7.340 1.00 92.25 254 MET A N 1
ATOM 1933 C CA . MET A 1 254 ? 2.101 -9.469 -6.295 1.00 92.25 254 MET A CA 1
ATOM 1934 C C . MET A 1 254 ? 1.360 -9.604 -4.971 1.00 92.25 254 MET A C 1
ATOM 1936 O O . MET A 1 254 ? 0.142 -9.421 -4.931 1.00 92.25 254 MET A O 1
ATOM 1940 N N . ASP A 1 255 ? 2.095 -9.861 -3.896 1.00 94.38 255 ASP A N 1
ATOM 1941 C CA . ASP A 1 255 ? 1.553 -9.769 -2.548 1.00 94.38 255 ASP A CA 1
ATOM 1942 C C . ASP A 1 255 ? 1.660 -8.324 -2.059 1.00 94.38 255 ASP A C 1
ATOM 1944 O O . ASP A 1 255 ? 2.686 -7.656 -2.209 1.00 94.38 255 ASP A O 1
ATOM 1948 N N . VAL A 1 256 ? 0.603 -7.840 -1.431 1.00 95.62 256 VAL A N 1
ATOM 1949 C CA . VAL A 1 256 ? 0.525 -6.504 -0.859 1.00 95.62 256 VAL A CA 1
ATOM 1950 C C . VAL A 1 256 ? 0.108 -6.652 0.589 1.00 95.62 256 VAL A C 1
ATOM 1952 O O . VAL A 1 256 ? -0.961 -7.187 0.874 1.00 95.62 256 VAL A O 1
ATOM 1955 N N . VAL A 1 257 ? 0.939 -6.153 1.499 1.00 96.00 257 VAL A N 1
ATOM 1956 C CA . VAL A 1 257 ? 0.615 -6.088 2.925 1.00 96.00 257 VAL A CA 1
ATOM 1957 C C . VAL A 1 257 ? 0.676 -4.640 3.358 1.00 96.00 257 VAL A C 1
ATOM 1959 O O . VAL A 1 257 ? 1.681 -3.965 3.137 1.00 96.00 257 VAL A O 1
ATOM 1962 N N . MET A 1 258 ? -0.383 -4.144 3.986 1.00 94.19 258 MET A N 1
ATOM 1963 C CA . MET A 1 258 ? -0.401 -2.780 4.499 1.00 94.19 258 MET A CA 1
ATOM 1964 C C . MET A 1 258 ? -1.214 -2.630 5.773 1.00 94.19 258 MET A C 1
ATOM 1966 O O . MET A 1 258 ? -2.087 -3.435 6.092 1.00 94.19 258 MET A O 1
ATOM 1970 N N . PHE A 1 259 ? -0.909 -1.550 6.477 1.00 92.69 259 PHE A N 1
ATOM 1971 C CA . PHE A 1 259 ? -1.548 -1.113 7.697 1.00 92.69 259 PHE A CA 1
ATOM 1972 C C . PHE A 1 259 ? -1.936 0.355 7.556 1.00 92.69 259 PHE A C 1
ATOM 1974 O O . PHE A 1 259 ? -1.138 1.182 7.107 1.00 92.69 259 PHE A O 1
ATOM 1981 N N . ALA A 1 260 ? -3.151 0.689 7.966 1.00 90.50 260 ALA A N 1
ATOM 1982 C CA . ALA A 1 260 ? -3.647 2.054 7.976 1.00 90.50 260 ALA A CA 1
ATOM 1983 C C . ALA A 1 260 ? -4.374 2.336 9.296 1.00 90.50 260 ALA A C 1
ATOM 1985 O O . ALA A 1 260 ? -5.083 1.464 9.797 1.00 90.50 260 ALA A O 1
ATOM 1986 N N . PRO A 1 261 ? -4.240 3.540 9.873 1.00 85.88 261 PRO A N 1
ATOM 1987 C CA . PRO A 1 261 ? -5.145 3.974 10.926 1.00 85.88 261 PRO A CA 1
ATOM 1988 C C . PRO A 1 261 ? -6.510 4.249 10.296 1.00 85.88 261 PRO A C 1
ATOM 1990 O O . PRO A 1 261 ? -6.704 5.263 9.634 1.00 85.88 261 PRO A O 1
ATOM 1993 N N . ALA A 1 262 ? -7.439 3.314 10.448 1.00 83.94 262 ALA A N 1
ATOM 1994 C CA . ALA A 1 262 ? -8.781 3.418 9.899 1.00 83.94 262 ALA A CA 1
ATOM 1995 C C . ALA A 1 262 ? -9.735 2.525 10.699 1.00 83.94 262 ALA A C 1
ATOM 1997 O O . ALA A 1 262 ? -9.377 1.411 11.080 1.00 83.94 262 ALA A O 1
ATOM 1998 N N . GLU A 1 263 ? -10.958 3.010 10.934 1.00 75.69 263 GLU A N 1
ATOM 1999 C CA . GLU A 1 263 ? -12.033 2.205 11.542 1.00 75.69 263 GLU A CA 1
ATOM 2000 C C . GLU A 1 263 ? -12.734 1.295 10.521 1.00 75.69 263 GLU A C 1
ATOM 2002 O O . GLU A 1 263 ? -13.465 0.376 10.896 1.00 75.69 263 GLU A O 1
ATOM 2007 N N . GLY A 1 264 ? -12.520 1.573 9.236 1.00 82.50 264 GLY A N 1
ATOM 2008 C CA . GLY A 1 264 ? -13.103 0.852 8.122 1.00 82.50 264 GLY A CA 1
ATOM 2009 C C . GLY A 1 264 ? -12.557 1.322 6.780 1.00 82.50 264 GLY A C 1
ATOM 2010 O O . GLY A 1 264 ? -11.796 2.289 6.702 1.00 82.50 264 GLY A O 1
ATOM 2011 N N . VAL A 1 265 ? -12.941 0.616 5.726 1.00 89.31 265 VAL A N 1
ATOM 2012 C CA . VAL A 1 265 ? -12.535 0.877 4.350 1.00 89.31 265 VAL A CA 1
ATOM 2013 C C . VAL A 1 265 ? -13.697 0.628 3.406 1.00 89.31 265 VAL A C 1
ATOM 2015 O O . VAL A 1 265 ? -14.480 -0.305 3.581 1.00 89.31 265 VAL A O 1
ATOM 2018 N N . ASP A 1 266 ? -13.781 1.461 2.381 1.00 89.69 266 ASP A N 1
ATOM 2019 C CA . ASP A 1 266 ? -14.711 1.255 1.289 1.00 89.69 266 ASP A CA 1
ATOM 2020 C C . ASP A 1 266 ? -14.112 0.317 0.241 1.00 89.69 266 ASP A C 1
ATOM 2022 O O . ASP A 1 266 ? -12.976 0.500 -0.209 1.00 89.69 266 ASP A O 1
ATOM 2026 N N . ILE A 1 267 ? -14.908 -0.666 -0.163 1.00 90.38 267 ILE A N 1
ATOM 2027 C CA . ILE A 1 267 ? -14.553 -1.697 -1.128 1.00 90.38 267 ILE A CA 1
ATOM 2028 C C . ILE A 1 267 ? -15.548 -1.614 -2.277 1.00 90.38 267 ILE A C 1
ATOM 2030 O O . ILE A 1 267 ? -16.763 -1.577 -2.077 1.00 90.38 267 ILE A O 1
ATOM 2034 N N . GLU A 1 268 ? -15.031 -1.557 -3.492 1.00 89.62 268 GLU A N 1
ATOM 2035 C CA . GLU A 1 268 ? -15.832 -1.582 -4.709 1.00 89.62 268 GLU A CA 1
ATOM 2036 C C . GLU A 1 268 ? -15.767 -2.989 -5.296 1.00 89.62 268 GLU A C 1
ATOM 2038 O O . GLU A 1 268 ? -14.684 -3.489 -5.589 1.00 89.62 268 GLU A O 1
ATOM 2043 N N . ARG A 1 269 ? -16.921 -3.659 -5.382 1.00 87.19 269 ARG A N 1
ATOM 2044 C CA . ARG A 1 269 ? -17.026 -5.029 -5.883 1.00 87.19 269 ARG A CA 1
ATOM 2045 C C . ARG A 1 269 ? -17.411 -5.036 -7.346 1.00 87.19 269 ARG A C 1
ATOM 2047 O O . ARG A 1 269 ? -18.463 -4.500 -7.717 1.00 87.19 269 ARG A O 1
ATOM 2054 N N . TYR A 1 270 ? -16.633 -5.768 -8.136 1.00 82.62 270 TYR A N 1
ATOM 2055 C CA . TYR A 1 270 ? -16.944 -6.027 -9.532 1.00 82.62 270 TYR A CA 1
ATOM 2056 C C . TYR A 1 270 ? -18.373 -6.571 -9.702 1.00 82.62 270 TYR A C 1
ATOM 2058 O O . TYR A 1 270 ? -18.746 -7.591 -9.122 1.00 82.62 270 TYR A O 1
ATOM 2066 N N . GLY A 1 271 ? -19.195 -5.855 -10.474 1.00 78.56 271 GLY A N 1
ATOM 2067 C CA . GLY A 1 271 ? -20.587 -6.220 -10.761 1.00 78.56 271 GLY A CA 1
ATOM 2068 C C . GLY A 1 271 ? -21.575 -6.103 -9.588 1.00 78.56 271 GLY A C 1
ATOM 2069 O O . GLY A 1 271 ? -22.766 -6.314 -9.801 1.00 78.56 271 GLY A O 1
ATOM 2070 N N . GLY A 1 272 ? -21.120 -5.767 -8.374 1.00 73.25 272 GLY A N 1
ATOM 2071 C CA . GLY A 1 272 ? -21.952 -5.720 -7.161 1.00 73.25 272 GLY A CA 1
ATOM 2072 C C . GLY A 1 272 ? -22.133 -4.327 -6.550 1.00 73.25 272 GLY A C 1
ATOM 2073 O O . GLY A 1 272 ? -23.123 -4.092 -5.859 1.00 73.25 272 GLY A O 1
ATOM 2074 N N . GLY A 1 273 ? -21.211 -3.396 -6.815 1.00 82.06 273 GLY A N 1
ATOM 2075 C CA . GLY A 1 273 ? -21.239 -2.032 -6.282 1.00 82.06 273 GLY A CA 1
ATOM 2076 C C . GLY A 1 273 ? -20.359 -1.833 -5.044 1.00 82.06 273 GLY A C 1
ATOM 2077 O O . GLY A 1 273 ? -19.545 -2.681 -4.681 1.00 82.06 273 GLY A O 1
ATOM 2078 N N . LYS A 1 274 ? -20.494 -0.668 -4.407 1.00 88.06 274 LYS A N 1
ATOM 2079 C CA . LYS A 1 274 ? -19.646 -0.235 -3.289 1.00 88.06 274 LYS A CA 1
ATOM 2080 C C . LYS A 1 274 ? -20.227 -0.675 -1.941 1.00 88.06 274 LYS A C 1
ATOM 2082 O O . LYS A 1 274 ? -21.395 -0.414 -1.665 1.00 88.06 274 LYS A O 1
ATOM 2087 N N . TYR A 1 275 ? -19.406 -1.271 -1.080 1.00 88.75 275 TYR A N 1
ATOM 2088 C CA . TYR A 1 275 ? -19.749 -1.582 0.310 1.00 88.75 275 TYR A CA 1
ATOM 2089 C C . TYR A 1 275 ? -18.644 -1.118 1.265 1.00 88.75 275 TYR A C 1
ATOM 2091 O O . TYR A 1 275 ? -17.510 -0.892 0.856 1.00 88.75 275 TYR A O 1
ATOM 2099 N N . SER A 1 276 ? -18.976 -0.941 2.544 1.00 89.06 276 SER A N 1
ATOM 2100 C CA . SER A 1 276 ? -18.021 -0.483 3.558 1.00 89.06 276 SER A CA 1
ATOM 2101 C C . SER A 1 276 ? -17.746 -1.605 4.553 1.00 89.06 276 SER A C 1
ATOM 2103 O O . SER A 1 276 ? -18.678 -2.169 5.130 1.00 89.06 276 SER A O 1
ATOM 2105 N N . PHE A 1 277 ? -16.474 -1.944 4.740 1.00 89.44 277 PHE A N 1
ATOM 2106 C CA . PHE A 1 277 ? -16.016 -2.883 5.756 1.00 89.44 277 PHE A CA 1
ATOM 2107 C C . PHE A 1 277 ? -15.531 -2.103 6.974 1.00 89.44 277 PHE A C 1
ATOM 2109 O O . PHE A 1 277 ? -14.587 -1.327 6.876 1.00 89.44 277 PHE A O 1
ATOM 2116 N N . GLN A 1 278 ? -16.164 -2.308 8.124 1.00 88.31 278 GLN A N 1
ATOM 2117 C CA . GLN A 1 278 ? -15.819 -1.653 9.384 1.00 88.31 278 GLN A CA 1
ATOM 2118 C C . GLN A 1 278 ? -16.164 -2.572 10.552 1.00 88.31 278 GLN A C 1
ATOM 2120 O O . GLN A 1 278 ? -17.051 -3.418 10.426 1.00 88.31 278 GLN A O 1
ATOM 2125 N N . ALA A 1 279 ? -15.510 -2.375 11.698 1.00 83.62 279 ALA A N 1
ATOM 2126 C CA . ALA A 1 279 ? -15.871 -3.109 12.908 1.00 83.62 279 ALA A CA 1
ATOM 2127 C C . ALA A 1 279 ? -17.348 -2.868 13.263 1.00 83.62 279 ALA A C 1
ATOM 2129 O O . ALA A 1 279 ? -17.815 -1.720 13.294 1.00 83.62 279 ALA A O 1
ATOM 2130 N N . SER A 1 280 ? -18.077 -3.948 13.551 1.00 82.38 280 SER A N 1
ATOM 2131 C CA . SER A 1 280 ? -19.479 -3.864 13.958 1.00 82.38 280 SER A CA 1
ATOM 2132 C C . SER A 1 280 ? -19.641 -3.097 15.277 1.00 82.38 280 SER A C 1
ATOM 2134 O O . SER A 1 280 ? -18.728 -3.016 16.102 1.00 82.38 280 SER A O 1
ATOM 2136 N N . TRP A 1 281 ? -20.822 -2.516 15.510 1.00 80.69 281 TRP A N 1
ATOM 2137 C CA . TRP A 1 281 ? -21.040 -1.665 16.688 1.00 80.69 281 TRP A CA 1
ATOM 2138 C C . TRP A 1 281 ? -20.810 -2.415 18.015 1.00 80.69 281 TRP A C 1
ATOM 2140 O O . TRP A 1 281 ? -20.249 -1.854 18.955 1.00 80.69 281 TRP A O 1
ATOM 2150 N N . TRP A 1 282 ? -21.182 -3.698 18.070 1.00 78.44 282 TRP A N 1
ATOM 2151 C CA . TRP A 1 282 ? -20.982 -4.556 19.238 1.00 78.44 282 TRP A CA 1
ATOM 2152 C C . TRP A 1 282 ? -19.500 -4.775 19.544 1.00 78.44 282 TRP A C 1
ATOM 2154 O O . TRP A 1 282 ? -19.088 -4.726 20.703 1.00 78.44 282 TRP A O 1
ATOM 2164 N N . VAL A 1 283 ? -18.687 -4.964 18.503 1.00 79.00 283 VAL A N 1
ATOM 2165 C CA . VAL A 1 283 ? -17.231 -5.078 18.624 1.00 79.00 283 VAL A CA 1
ATOM 2166 C C . VAL A 1 283 ? -16.643 -3.767 19.149 1.00 79.00 283 VAL A C 1
ATOM 2168 O O . VAL A 1 283 ? -15.828 -3.791 20.072 1.00 79.00 283 VAL A O 1
ATOM 2171 N N . LYS A 1 284 ? -17.114 -2.612 18.656 1.00 78.19 284 LYS A N 1
ATOM 2172 C CA . LYS A 1 284 ? -16.686 -1.300 19.174 1.00 78.19 284 LYS A CA 1
ATOM 2173 C C . LYS A 1 284 ? -16.958 -1.149 20.673 1.00 78.19 284 LYS A C 1
ATOM 2175 O O . LYS A 1 284 ? -16.076 -0.702 21.399 1.00 78.19 284 LYS A O 1
ATOM 2180 N N . VAL A 1 285 ? -1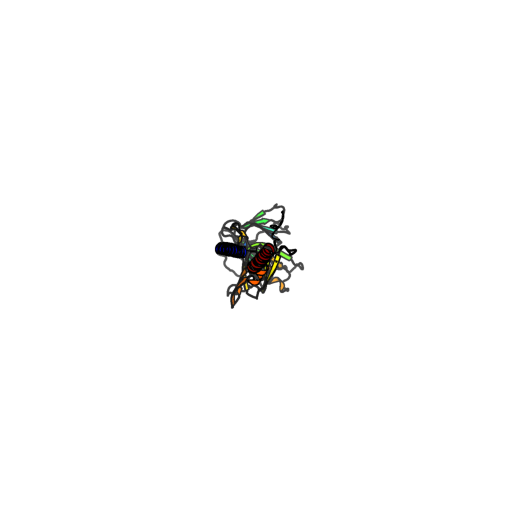8.129 -1.579 21.147 1.00 75.56 285 VAL A N 1
ATOM 2181 C CA . VAL A 1 285 ? -18.481 -1.551 22.578 1.00 75.56 285 VAL A CA 1
ATOM 2182 C C . VAL A 1 285 ? -17.597 -2.472 23.409 1.00 75.56 285 VAL A C 1
ATOM 2184 O O . VAL A 1 285 ? -17.114 -2.062 24.461 1.00 75.56 285 VAL A O 1
ATOM 2187 N N . LYS A 1 286 ? -17.348 -3.700 22.938 1.00 76.50 286 LYS A N 1
ATOM 2188 C CA . LYS A 1 286 ? -16.527 -4.681 23.663 1.00 76.50 286 LYS A CA 1
ATOM 2189 C C . LYS A 1 286 ? -15.104 -4.174 23.916 1.00 76.50 286 LYS A C 1
ATOM 2191 O O . LYS A 1 286 ? -14.541 -4.445 24.970 1.00 76.50 286 LYS A O 1
ATOM 2196 N N . HIS A 1 287 ? -14.537 -3.438 22.962 1.00 73.56 287 HIS A N 1
ATOM 2197 C CA . HIS A 1 287 ? -13.169 -2.925 23.046 1.00 73.56 287 HIS A CA 1
ATOM 2198 C C . HIS A 1 287 ? -13.056 -1.534 23.700 1.00 73.56 287 HIS A C 1
ATOM 2200 O O . HIS A 1 287 ? -11.950 -1.017 23.845 1.00 73.56 287 HIS A O 1
ATOM 2206 N N . GLN A 1 288 ? -14.162 -0.932 24.152 1.00 73.38 288 GLN A N 1
ATOM 2207 C CA . GLN A 1 288 ? -14.138 0.283 24.971 1.00 73.38 288 GLN A CA 1
ATOM 2208 C C . GLN A 1 288 ? -14.095 -0.080 26.465 1.00 73.38 288 GLN A C 1
ATOM 2210 O O . GLN A 1 288 ? -15.128 -0.201 27.125 1.00 73.38 288 GLN A O 1
ATOM 2215 N N . SER A 1 289 ? -12.886 -0.204 27.027 1.00 66.56 289 SER A N 1
ATOM 2216 C CA . SER A 1 289 ? -12.660 -0.462 28.466 1.00 66.56 289 SER A CA 1
ATOM 2217 C C . SER A 1 289 ? -13.371 0.553 29.372 1.00 66.56 289 SER A C 1
ATOM 2219 O O . SER A 1 289 ? -13.906 0.218 30.428 1.00 66.56 289 SER A O 1
ATOM 2221 N N . THR A 1 290 ? -13.465 1.797 28.918 1.00 67.94 290 THR A N 1
ATOM 2222 C CA . THR A 1 290 ? -14.152 2.893 29.600 1.00 67.94 290 THR A CA 1
ATOM 2223 C C . THR A 1 290 ? -15.666 2.706 29.692 1.00 67.94 290 THR A C 1
ATOM 2225 O O . THR A 1 290 ? -16.264 3.142 30.674 1.00 67.94 290 THR A O 1
ATOM 2228 N N . LEU A 1 291 ? -16.295 2.030 28.726 1.00 68.31 291 LEU A N 1
ATOM 2229 C CA . LEU A 1 291 ? -17.725 1.722 28.773 1.00 68.31 291 LEU A CA 1
ATOM 2230 C C . LEU A 1 291 ? -18.005 0.652 29.827 1.00 68.31 291 LEU A C 1
ATOM 2232 O O . LEU A 1 291 ? -18.940 0.800 30.608 1.00 68.31 291 LEU A O 1
ATOM 2236 N N . VAL A 1 292 ? -17.148 -0.369 29.919 1.00 69.69 292 VAL A N 1
ATOM 2237 C CA . VAL A 1 292 ? -17.219 -1.379 30.985 1.00 69.69 292 VAL A CA 1
ATOM 2238 C C . VAL A 1 292 ? -17.074 -0.716 32.357 1.00 69.69 292 VAL A C 1
ATOM 2240 O O . VAL A 1 292 ? -17.906 -0.945 33.233 1.00 69.69 292 VAL A O 1
ATOM 2243 N N . ILE A 1 293 ? -16.085 0.169 32.531 1.00 71.06 293 ILE A N 1
ATOM 2244 C CA . ILE A 1 293 ? -15.897 0.931 33.777 1.00 71.06 293 ILE A CA 1
ATOM 2245 C C . ILE A 1 293 ? -17.137 1.778 34.092 1.00 71.06 293 ILE A C 1
ATOM 2247 O O . ILE A 1 293 ? -17.626 1.763 35.221 1.00 71.06 293 ILE A O 1
ATOM 2251 N N . ALA A 1 294 ? -17.681 2.488 33.104 1.00 71.56 294 ALA A N 1
ATOM 2252 C CA . ALA A 1 294 ? -18.874 3.305 33.289 1.00 71.56 294 ALA A CA 1
ATOM 2253 C C . ALA A 1 294 ? -20.106 2.464 33.657 1.00 71.56 294 ALA A C 1
ATOM 2255 O O . ALA A 1 294 ? -20.881 2.871 34.523 1.00 71.56 294 ALA A O 1
ATOM 2256 N N . LEU A 1 295 ? -20.268 1.282 33.055 1.00 76.81 295 LEU A N 1
ATOM 2257 C CA . LEU A 1 295 ? -21.342 0.347 33.380 1.00 76.81 295 LEU A CA 1
ATOM 2258 C C . LEU A 1 295 ? -21.219 -0.132 34.831 1.00 76.81 295 LEU A C 1
ATOM 2260 O O . LEU A 1 295 ? -22.200 -0.073 35.568 1.00 76.81 295 LEU A O 1
ATOM 2264 N N . VAL A 1 296 ? -20.010 -0.522 35.255 1.00 80.25 296 VAL A N 1
ATOM 2265 C CA . VAL A 1 296 ? -19.713 -0.944 36.634 1.00 80.25 296 VAL A CA 1
ATOM 2266 C C . VAL A 1 296 ? -20.025 0.180 37.626 1.00 80.25 296 VAL A C 1
ATOM 2268 O O . VAL A 1 296 ? -20.731 -0.053 38.612 1.00 80.25 296 VAL A O 1
ATOM 2271 N N . LEU A 1 297 ? -19.583 1.411 37.344 1.00 79.44 297 LEU A N 1
ATOM 2272 C CA . LEU A 1 297 ? -19.871 2.586 38.173 1.00 79.44 297 LEU A CA 1
ATOM 2273 C C . LEU A 1 297 ? -21.373 2.881 38.257 1.00 79.44 297 LEU A C 1
ATOM 2275 O O . LEU A 1 297 ? -21.881 3.147 39.347 1.00 79.44 297 LEU A O 1
ATOM 2279 N N . LEU A 1 298 ? -22.098 2.791 37.138 1.00 80.75 298 LEU A N 1
ATOM 2280 C CA . LEU A 1 298 ? -23.547 2.984 37.098 1.00 80.75 298 LEU A CA 1
ATOM 2281 C C . LEU A 1 298 ? -24.269 1.920 37.935 1.00 80.75 298 LEU A C 1
ATOM 2283 O O . LEU A 1 298 ? -25.128 2.264 38.746 1.00 80.75 298 LEU A O 1
ATOM 2287 N N . THR A 1 299 ? -23.909 0.641 37.786 1.00 84.00 299 THR A N 1
ATOM 2288 C CA . THR A 1 299 ? -24.494 -0.439 38.594 1.00 84.00 299 THR A CA 1
ATOM 2289 C C . THR A 1 299 ? -24.205 -0.258 40.080 1.00 84.00 299 THR A C 1
ATOM 2291 O O . THR A 1 299 ? -25.131 -0.350 40.885 1.00 84.00 299 THR A O 1
ATOM 2294 N N . GLY A 1 300 ? -22.967 0.096 40.445 1.00 83.19 300 GLY A N 1
ATOM 2295 C CA . GLY A 1 300 ? -22.593 0.401 41.826 1.00 83.19 300 GLY A CA 1
ATOM 2296 C C . GLY A 1 300 ? -23.409 1.564 42.395 1.00 83.19 300 GLY A C 1
ATOM 2297 O O . GLY A 1 300 ? -23.967 1.475 43.493 1.00 83.19 300 GLY A O 1
ATOM 2298 N N . PHE A 1 301 ? -23.578 2.629 41.613 1.00 82.38 301 PHE A N 1
ATOM 2299 C CA . PHE A 1 301 ? -24.385 3.778 42.007 1.00 82.38 301 PHE A CA 1
ATOM 2300 C C . PHE A 1 301 ? -25.866 3.423 42.203 1.00 82.38 301 PHE A C 1
ATOM 2302 O O . PHE A 1 301 ? -26.458 3.791 43.218 1.00 82.38 301 PHE A O 1
ATOM 2309 N N . LEU A 1 302 ? -26.462 2.656 41.285 1.00 83.12 302 LEU A N 1
ATOM 2310 C CA . LEU A 1 302 ? -27.850 2.198 41.402 1.00 83.12 302 LEU A CA 1
ATOM 2311 C C . LEU A 1 302 ? -28.057 1.314 42.639 1.00 83.12 302 LEU A C 1
ATOM 2313 O O . LEU A 1 302 ? -29.055 1.476 43.345 1.00 83.12 302 LEU A O 1
ATOM 2317 N N . THR A 1 303 ? -27.103 0.434 42.959 1.00 86.69 303 THR A N 1
ATOM 2318 C CA . THR A 1 303 ? -27.168 -0.371 44.190 1.00 86.69 303 THR A CA 1
ATOM 2319 C C . THR A 1 303 ? -27.102 0.480 45.459 1.00 86.69 303 THR A C 1
ATOM 2321 O O . THR A 1 303 ? -27.896 0.260 46.378 1.00 86.69 303 THR A O 1
ATOM 2324 N N . LEU A 1 304 ? -26.238 1.501 45.502 1.00 80.75 304 LEU A N 1
ATOM 2325 C CA . LEU A 1 304 ? -26.164 2.438 46.629 1.00 80.75 304 LEU A CA 1
ATOM 2326 C C . LEU A 1 304 ? -27.453 3.255 46.775 1.00 80.75 304 LEU A C 1
ATOM 2328 O O . LEU A 1 304 ? -27.973 3.392 47.883 1.00 80.75 304 LEU A O 1
ATOM 2332 N N . ALA A 1 305 ? -28.005 3.745 45.664 1.00 78.38 305 ALA A N 1
ATOM 2333 C CA . ALA A 1 305 ? -29.261 4.485 45.654 1.00 78.38 305 ALA A CA 1
ATOM 2334 C C . ALA A 1 305 ? -30.433 3.629 46.158 1.00 78.38 305 ALA A C 1
ATOM 2336 O O . ALA A 1 305 ? -31.223 4.092 46.981 1.00 78.38 305 ALA A O 1
ATOM 2337 N N . SER A 1 306 ? -30.516 2.370 45.716 1.00 84.44 306 SER A N 1
ATOM 2338 C CA . SER A 1 306 ? -31.526 1.412 46.178 1.00 84.44 306 SER A CA 1
ATOM 2339 C C . SER A 1 306 ? -31.404 1.134 47.680 1.00 84.44 306 SER A C 1
ATOM 2341 O O . SER A 1 306 ? -32.400 1.172 48.403 1.00 84.44 306 SER A O 1
ATOM 2343 N N . SER A 1 307 ? -30.180 0.921 48.175 1.00 84.31 307 SER A N 1
ATOM 2344 C CA . SER A 1 307 ? -29.922 0.728 49.607 1.00 84.31 307 SER A CA 1
ATOM 2345 C C . SER A 1 307 ? -30.351 1.949 50.431 1.00 84.31 307 SER A C 1
ATOM 2347 O O . SER A 1 307 ? -31.090 1.816 51.408 1.00 84.31 307 SER A O 1
ATOM 2349 N N . LEU A 1 308 ? -29.996 3.159 49.984 1.00 81.38 308 LEU A N 1
ATOM 2350 C CA . LEU A 1 308 ? -30.397 4.407 50.637 1.00 81.38 308 LEU A CA 1
ATOM 2351 C C . LEU A 1 308 ? -31.924 4.582 50.658 1.00 81.38 308 LEU A C 1
ATOM 2353 O O . LEU A 1 308 ? -32.487 4.969 51.681 1.00 81.38 308 LEU A O 1
ATOM 2357 N N . LEU A 1 309 ? -32.605 4.270 49.552 1.00 83.06 309 LEU A N 1
ATOM 2358 C CA . LEU A 1 309 ? -34.068 4.297 49.459 1.00 83.06 309 LEU A CA 1
ATOM 2359 C C . LEU A 1 309 ? -34.720 3.325 50.444 1.00 83.06 309 LEU A C 1
ATOM 2361 O O . LEU A 1 309 ? -35.704 3.689 51.089 1.00 83.06 309 LEU A O 1
ATOM 2365 N N . ASN A 1 310 ? -34.164 2.123 50.599 1.00 82.56 310 ASN A N 1
ATOM 2366 C CA . ASN A 1 310 ? -34.651 1.145 51.569 1.00 82.56 310 ASN A CA 1
ATOM 2367 C C . ASN A 1 310 ? -34.455 1.629 53.014 1.00 82.56 310 ASN A C 1
ATOM 2369 O O . ASN A 1 310 ? -35.385 1.538 53.814 1.00 82.56 310 ASN A O 1
ATOM 2373 N N . VAL A 1 311 ? -33.305 2.232 53.340 1.00 80.88 311 VAL A N 1
ATOM 2374 C CA . VAL A 1 311 ? -33.058 2.836 54.663 1.00 80.88 311 VAL A CA 1
ATOM 2375 C C . VAL A 1 311 ? -34.018 3.999 54.935 1.00 80.88 311 VAL A C 1
ATOM 2377 O O . VAL A 1 311 ? -34.616 4.073 56.009 1.00 80.88 311 VAL A O 1
ATOM 2380 N N . LEU A 1 312 ? -34.223 4.891 53.962 1.00 76.00 312 LEU A N 1
ATOM 2381 C CA . LEU A 1 312 ? -35.153 6.018 54.085 1.00 76.00 312 LEU A CA 1
ATOM 2382 C C . LEU A 1 312 ? -36.609 5.558 54.237 1.00 76.00 312 LEU A C 1
ATOM 2384 O O . LEU A 1 312 ? -37.357 6.166 55.002 1.00 76.00 312 LEU A O 1
ATOM 2388 N N . ARG A 1 313 ? -37.009 4.476 53.557 1.00 76.81 313 ARG A N 1
ATOM 2389 C CA . ARG A 1 313 ? -38.332 3.852 53.733 1.00 76.81 313 ARG A CA 1
ATOM 2390 C C . ARG A 1 313 ? -38.500 3.204 55.108 1.00 76.81 313 ARG A C 1
ATOM 2392 O O . ARG A 1 313 ? -39.607 3.236 55.629 1.00 76.81 313 ARG A O 1
ATOM 2399 N N . ALA A 1 314 ? -37.431 2.681 55.710 1.00 74.19 314 ALA A N 1
ATOM 2400 C CA . ALA A 1 314 ? -37.458 2.082 57.048 1.00 74.19 314 ALA A CA 1
ATOM 2401 C C . ALA A 1 314 ? -37.400 3.116 58.198 1.00 74.19 314 ALA A C 1
ATOM 2403 O O . ALA A 1 314 ? -37.855 2.845 59.310 1.00 74.19 314 ALA A O 1
ATOM 2404 N N . MET A 1 315 ? -36.880 4.327 57.958 1.00 69.69 315 MET A N 1
ATOM 2405 C CA . MET A 1 315 ? -36.809 5.396 58.969 1.00 69.69 315 MET A CA 1
ATOM 2406 C C . MET A 1 315 ? -38.134 5.766 59.674 1.00 69.69 315 MET A C 1
ATOM 2408 O O . MET A 1 315 ? -38.075 6.025 60.881 1.00 69.69 315 MET A O 1
ATOM 2412 N N . PRO A 1 316 ? -39.312 5.849 59.018 1.00 67.75 316 PRO A N 1
ATOM 2413 C CA . PRO A 1 316 ? -40.563 6.151 59.721 1.00 67.75 316 PRO A CA 1
ATOM 2414 C C . PRO A 1 316 ? -40.922 5.114 60.796 1.00 67.75 316 PRO A C 1
ATOM 2416 O O . PRO A 1 316 ? -41.404 5.503 61.865 1.00 67.75 316 PRO A O 1
ATOM 2419 N N . ASP A 1 317 ? -40.610 3.835 60.578 1.00 64.12 317 ASP A N 1
ATOM 2420 C CA . ASP A 1 317 ? -40.856 2.774 61.561 1.00 64.12 317 ASP A CA 1
ATOM 2421 C C . ASP A 1 317 ? -39.857 2.821 62.720 1.00 64.12 317 ASP A C 1
ATOM 2423 O O . ASP A 1 317 ? -40.248 2.690 63.881 1.00 64.12 317 ASP A O 1
ATOM 2427 N N . VAL A 1 318 ? -38.588 3.141 62.447 1.00 61.97 318 VAL A N 1
ATOM 2428 C CA . VAL A 1 318 ? -37.567 3.346 63.492 1.00 61.97 318 VAL A CA 1
ATOM 2429 C C . VAL A 1 318 ? -37.912 4.549 64.377 1.00 61.97 318 VAL A C 1
ATOM 2431 O O . VAL A 1 318 ? -37.806 4.473 65.602 1.00 61.97 318 VAL A O 1
ATOM 2434 N N . LYS A 1 319 ? -38.393 5.655 63.791 1.00 62.47 319 LYS A N 1
ATOM 2435 C CA . LYS A 1 319 ? -38.859 6.818 64.565 1.00 62.47 319 LYS A CA 1
ATOM 2436 C C . LYS A 1 319 ? -40.045 6.468 65.462 1.00 62.47 319 LYS A C 1
ATOM 2438 O O . LYS A 1 319 ? -40.034 6.857 66.629 1.00 62.47 319 LYS A O 1
ATOM 2443 N N . ARG A 1 320 ? -41.038 5.724 64.954 1.00 65.75 320 ARG A N 1
ATOM 2444 C CA . ARG A 1 320 ? -42.180 5.249 65.759 1.00 65.75 320 ARG A CA 1
ATOM 2445 C C . ARG A 1 320 ? -41.735 4.324 66.887 1.00 65.75 320 ARG A C 1
ATOM 2447 O O . ARG A 1 320 ? -42.209 4.477 68.011 1.00 65.75 320 ARG A O 1
ATOM 2454 N N . TRP A 1 321 ? -40.795 3.424 66.618 1.00 67.94 321 TRP A N 1
ATOM 2455 C CA . TRP A 1 321 ? -40.256 2.502 67.614 1.00 67.94 321 TRP A CA 1
ATOM 2456 C C . TRP A 1 321 ? -39.488 3.229 68.733 1.00 67.94 321 TRP A C 1
ATOM 2458 O O . TRP A 1 321 ? -39.754 3.000 69.916 1.00 67.94 321 TRP A O 1
ATOM 2468 N N . CYS A 1 322 ? -38.615 4.183 68.387 1.00 69.75 322 CYS A N 1
ATOM 2469 C CA . CYS A 1 322 ? -37.888 5.002 69.364 1.00 69.75 322 CYS A CA 1
ATOM 2470 C C . CYS A 1 322 ? -38.820 5.899 70.196 1.00 69.75 322 CYS A C 1
ATOM 2472 O O . CYS A 1 322 ? -38.638 6.015 71.409 1.00 69.75 322 CYS A O 1
ATOM 2474 N N . TRP A 1 323 ? -39.850 6.496 69.586 1.00 66.94 323 TRP A N 1
ATOM 2475 C CA . TRP A 1 323 ? -40.867 7.258 70.324 1.00 66.94 323 TRP A CA 1
ATOM 2476 C C . TRP A 1 323 ? -41.708 6.372 71.254 1.00 66.94 323 TRP A C 1
ATOM 2478 O O . TRP A 1 323 ? -42.005 6.777 72.378 1.00 66.94 323 TRP A O 1
ATOM 2488 N N . GLY A 1 324 ? -42.044 5.151 70.828 1.00 69.94 324 GLY A N 1
ATOM 2489 C CA . GLY A 1 324 ? -42.756 4.173 71.653 1.00 69.94 324 GLY A CA 1
ATOM 2490 C C . GLY A 1 324 ? -41.970 3.755 72.900 1.00 69.94 324 GLY A C 1
ATOM 2491 O O . GLY A 1 324 ? -42.539 3.697 73.990 1.00 69.94 324 GLY A O 1
ATOM 2492 N N . ARG A 1 325 ? -40.652 3.534 72.779 1.00 69.75 325 ARG A N 1
ATOM 2493 C CA . ARG A 1 325 ? -39.784 3.257 73.940 1.00 69.75 325 ARG A CA 1
ATOM 2494 C C . ARG A 1 325 ? -39.652 4.452 74.878 1.00 69.75 325 ARG A C 1
ATOM 2496 O O . ARG A 1 325 ? -39.709 4.266 76.087 1.00 69.75 325 ARG A O 1
ATOM 2503 N N . ARG A 1 326 ? -39.518 5.669 74.342 1.00 65.69 326 ARG A N 1
ATOM 2504 C CA . ARG A 1 326 ? -39.389 6.880 75.167 1.00 65.69 326 ARG A CA 1
ATOM 2505 C C . ARG A 1 326 ? -40.654 7.146 75.989 1.00 65.69 326 ARG A C 1
ATOM 2507 O O . ARG A 1 326 ? -40.542 7.480 77.159 1.00 65.69 326 ARG A O 1
ATOM 2514 N N . LYS A 1 327 ? -41.845 6.908 75.422 1.00 67.50 327 LYS A N 1
ATOM 2515 C CA . LYS A 1 327 ? -43.109 6.974 76.178 1.00 67.50 327 LYS A CA 1
ATOM 2516 C C . LYS A 1 327 ? -43.191 5.928 77.295 1.00 67.50 327 LYS A C 1
ATOM 2518 O O . LYS A 1 327 ? -43.633 6.263 78.383 1.00 67.50 327 LYS A O 1
ATOM 2523 N N . LYS A 1 328 ? -42.733 4.693 77.057 1.00 66.75 328 LYS A N 1
ATOM 2524 C CA . LYS A 1 328 ? -42.693 3.650 78.101 1.00 66.75 328 LYS A CA 1
ATOM 2525 C C . LYS A 1 328 ? -41.679 3.943 79.212 1.00 66.75 328 LYS A C 1
ATOM 2527 O O . LYS A 1 328 ? -41.946 3.610 80.354 1.00 66.75 328 LYS A O 1
ATOM 2532 N N . ALA A 1 329 ? -40.546 4.567 78.892 1.00 62.47 329 ALA A N 1
ATOM 2533 C CA . ALA A 1 329 ? -39.547 4.953 79.889 1.00 62.47 329 ALA A CA 1
ATOM 2534 C C . ALA A 1 329 ? -40.026 6.104 80.792 1.00 62.47 329 ALA A C 1
ATOM 2536 O O . ALA A 1 329 ? -39.726 6.103 81.975 1.00 62.47 329 ALA A O 1
ATOM 2537 N N . VAL A 1 330 ? -40.801 7.051 80.251 1.00 61.09 330 VAL A N 1
ATOM 2538 C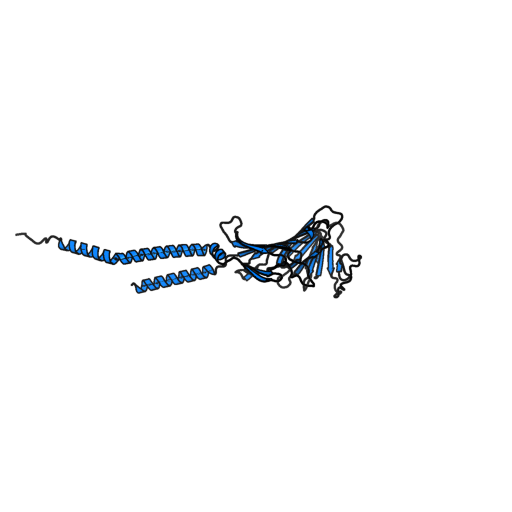 CA . VAL A 1 330 ? -41.391 8.153 81.035 1.00 61.09 330 VAL A CA 1
ATOM 2539 C C . VAL A 1 330 ? -42.582 7.679 81.875 1.00 61.09 330 VAL A C 1
ATOM 2541 O O . VAL A 1 330 ? -42.771 8.168 82.976 1.00 61.09 330 VAL A O 1
ATOM 2544 N N . ALA A 1 331 ? -43.353 6.698 81.399 1.00 60.41 331 ALA A N 1
ATOM 2545 C CA . ALA A 1 331 ? -44.476 6.131 82.154 1.00 60.41 331 ALA A CA 1
ATOM 2546 C C . ALA A 1 331 ? -44.060 5.218 83.328 1.00 60.41 331 ALA A C 1
ATOM 2548 O O . ALA A 1 331 ? -44.900 4.894 84.156 1.00 60.41 331 ALA A O 1
ATOM 2549 N N . ASN A 1 332 ? -42.792 4.795 83.383 1.00 61.81 332 ASN A N 1
ATOM 2550 C CA . ASN A 1 332 ? -42.240 3.942 84.441 1.00 61.81 332 ASN A CA 1
ATOM 2551 C C . ASN A 1 332 ? -41.202 4.680 85.308 1.00 61.81 332 ASN A C 1
ATOM 2553 O O . ASN A 1 332 ? -40.443 4.027 86.024 1.00 61.81 332 ASN A O 1
ATOM 2557 N N . ALA A 1 333 ? -41.109 6.009 85.204 1.00 56.91 333 ALA A N 1
ATOM 2558 C CA . ALA A 1 333 ? -40.321 6.783 86.153 1.00 56.91 333 ALA A CA 1
ATOM 2559 C C . ALA A 1 333 ? -41.023 6.696 87.524 1.00 56.91 333 ALA A C 1
ATOM 2561 O O . ALA A 1 333 ? -42.218 6.982 87.578 1.00 56.91 333 ALA A O 1
ATOM 2562 N N . PRO A 1 334 ? -40.343 6.239 88.591 1.00 60.94 334 PRO A N 1
ATOM 2563 C CA . PRO A 1 334 ? -40.910 6.253 89.933 1.00 60.94 334 PRO A CA 1
ATOM 2564 C C . PRO A 1 334 ? -41.195 7.703 90.336 1.00 60.94 334 PRO A C 1
ATOM 2566 O O . PRO A 1 334 ? -40.316 8.552 90.185 1.00 60.94 334 PRO A O 1
ATOM 2569 N N . ASP A 1 335 ? -42.409 7.981 90.810 1.00 60.94 335 ASP A N 1
ATOM 2570 C CA . ASP A 1 335 ? -42.717 9.226 91.517 1.00 60.94 335 ASP A CA 1
ATOM 2571 C C . ASP A 1 335 ? -41.990 9.178 92.870 1.00 60.94 335 ASP A C 1
ATOM 2573 O O . ASP A 1 335 ? -42.502 8.632 93.848 1.00 60.94 335 ASP A O 1
ATOM 2577 N N . ASP A 1 336 ? -40.766 9.705 92.907 1.00 57.56 336 ASP A N 1
ATOM 2578 C CA . ASP A 1 336 ? -40.047 10.024 94.143 1.00 57.56 336 ASP A CA 1
ATOM 2579 C C . ASP A 1 336 ? -40.648 11.309 94.738 1.00 57.56 336 ASP A C 1
ATOM 2581 O O . ASP A 1 336 ? -40.031 12.364 94.695 1.00 57.56 336 ASP A O 1
ATOM 2585 N N . ASP A 1 337 ? -41.878 11.229 95.245 1.00 63.03 337 ASP A N 1
ATOM 2586 C CA . ASP A 1 337 ? -42.498 12.266 96.077 1.00 63.03 337 ASP A CA 1
ATOM 2587 C C . ASP A 1 337 ? -43.483 11.602 97.055 1.00 63.03 337 ASP A C 1
ATOM 2589 O O . ASP A 1 337 ? -44.702 11.697 96.911 1.00 63.03 337 ASP A O 1
ATOM 2593 N N . ALA A 1 338 ? -42.965 10.903 98.068 1.00 56.28 338 ALA A N 1
ATOM 2594 C CA . ALA A 1 338 ? -43.722 10.634 99.288 1.00 56.28 338 ALA A CA 1
ATOM 2595 C C . ALA A 1 338 ? -42.796 10.302 100.468 1.00 56.28 338 ALA A C 1
ATOM 2597 O O . ALA A 1 338 ? -42.018 9.357 100.407 1.00 56.28 338 ALA A O 1
ATOM 2598 N N . GLU A 1 339 ? -43.004 11.053 101.551 1.00 49.25 339 GLU A N 1
ATOM 2599 C CA . GLU A 1 339 ? -42.615 10.782 102.943 1.00 49.25 339 GLU A CA 1
ATOM 2600 C C . GLU A 1 339 ? -41.195 11.169 103.391 1.00 49.25 339 GLU A C 1
ATOM 2602 O O . GLU A 1 339 ? -40.291 10.348 103.471 1.00 49.25 339 GLU A O 1
ATOM 2607 N N . GLU A 1 340 ? -41.068 12.407 103.883 1.00 43.44 340 GLU A N 1
ATOM 2608 C CA . GLU A 1 340 ? -40.443 12.625 105.194 1.00 43.44 340 GLU A CA 1
ATOM 2609 C C . GLU A 1 340 ? -41.397 13.445 106.075 1.00 43.44 340 GLU A C 1
ATOM 2611 O O . GLU A 1 340 ? -41.689 14.615 105.808 1.00 43.44 340 GLU A O 1
ATOM 2616 N N . GLY A 1 341 ? -41.912 12.778 107.107 1.00 45.72 341 GLY A N 1
ATOM 2617 C CA . GLY A 1 341 ? -42.537 13.341 108.298 1.00 45.72 341 GLY A CA 1
ATOM 2618 C C . GLY A 1 341 ? -41.872 12.740 109.525 1.00 45.72 341 GLY A C 1
ATOM 2619 O O . GLY A 1 341 ? -41.454 11.562 109.432 1.00 45.72 341 GLY A O 1
#

Radius of gyration: 35.43 Å; chains: 1; bounding box: 74×41×140 Å

Foldseek 3Di:
DVVVVVVVVVVVVVVLVVVLVVLLVPDFFKKKKKKFKWQKKKFQFAAKFKWWLFPWWKKAFDPPPPDFDQDPQDPPAPVRTPRIDTDDDDPDQRTKMDIFHHHPVWTWIWMWGADLQLKIKIKTATPDDWRGWMDRDPVPPDTDTGHRIMMIMDHADQPDQDKDKTKTKGWGKMKGADADDPVDNIGTQKIKMWMWGQDPPDPVRIDTLDMDIGHIRKMWTFHWDADPVRDTGTKIWMKMAIHYDSPDPRSSIIIIIIMHRDQWTWMQHHVPGIDIGGGDPVSSCVRSPVNVVSVVVVVVVVVVVVVVVVVVVCVVVVVVVVVVVVVVVVVPDDPPDDDDD

pLDDT: mean 79.74, std 14.13, range [33.56, 97.81]

Secondary structure (DSSP, 8-state):
-HHHHHHHHHHHHHHHHHHHHHHHTS----EEEEEEEESEEEEEE-EEEEEE-TTPEEEEEPTT----------TT-TTSSTTEEE-PPPTT-S--EEEEEEBTTB-EEEEEEE-TTS-EEEEEE-SSS--EEEESSTT-SSEEEEPSEEEEEEPPPSS----EEEEEEEEEEEEE----BTTB---EEEEEEEEEEE-SSSTTSEEEEEEEEEPTT-EEEE--EE-TTS-EEPPEEEEEEEE--TTSGGGG-EEEEEEEE-SEEEEEETTTEEEEEE--HHHHHHT-HHHHHHHHHHHHHHHHHHHHHHHHHHHHHHHHHHHHHHHHHHHT---------

Sequence (341 aa):
MAKIQVFLFLGLLLVVVIALFNILRAHASWQLSLTAQTEIIDIKLVGRTQWDIGQALVCERLPGRQKAVEGPETHENACGSQAWQALKWPDTANKQLLDLTADVGNPINVKISTQASGVVYMALRRDSGPLGFVSTDESDSVRRPLASQVNVSWRPRSEVRQVSTTVLPFAGHTKVGHDVAWSVNKMLQGGQLAVFAASEDALAGRTLAEESTLMLGDQVVLAGVRDKNGALVLPKGFVRFTTAQPDISAYKTMDVVMFAPAEGVDIERYGGGKYSFQASWWVKVKHQSTLVIALVLLTGFLTLASSLLNVLRAMPDVKRWCWGRRKKAVANAPDDDAEEG